Protein AF-0000000070930434 (afdb_homodimer)

Solvent-accessible surface area (backbone atoms only — not comparable to full-atom values): 19568 Å² total; per-residue (Å²): 137,80,69,70,62,2,34,47,63,74,75,74,80,74,77,82,82,83,89,77,67,87,62,74,58,85,56,74,55,34,37,34,31,32,33,37,57,58,80,47,42,48,56,70,61,46,45,52,52,37,28,73,53,48,67,38,43,77,43,47,48,63,55,54,48,54,51,41,39,67,37,84,87,45,94,53,12,69,61,41,47,52,22,59,76,68,47,46,80,64,63,42,70,57,56,51,49,53,50,51,51,54,52,68,72,42,90,66,54,38,34,36,31,29,70,44,67,82,49,68,66,33,45,53,43,41,54,74,72,37,51,90,58,39,38,67,50,37,35,40,34,39,55,62,59,65,70,56,12,53,52,46,30,43,50,43,33,73,70,64,72,80,50,87,57,34,39,69,74,40,55,73,61,100,135,81,69,72,62,5,34,42,65,76,77,75,81,77,75,84,91,83,87,77,66,88,62,72,57,87,55,76,54,34,36,34,31,33,33,39,59,58,80,47,40,46,57,70,63,44,44,52,54,37,28,75,57,46,68,37,42,77,44,47,47,61,56,53,48,53,51,41,38,67,37,84,86,45,93,52,12,66,62,42,48,54,22,59,74,69,48,45,79,63,60,41,69,58,54,51,48,53,52,52,51,54,51,68,73,41,89,66,53,37,35,34,30,30,72,44,66,83,48,68,66,35,45,54,45,41,53,74,72,37,50,91,58,38,37,68,51,37,35,39,34,40,56,60,59,64,69,58,13,52,51,45,30,41,52,45,32,73,70,64,69,81,51,87,58,34,39,70,74,41,56,74,61,100

Nearest PDB structures (foldseek):
  1uke-assembly1_A  TM=9.491E-01  e=1.530E-16  Dictyostelium discoideum
  1ukz-assembly1_A  TM=9.303E-01  e=2.146E-15  Saccharomyces cerevisiae
  7e9v-assembly1_A  TM=7.767E-01  e=1.197E-16  Homo sapiens
  3l0p-assembly1_A  TM=7.143E-01  e=4.105E-08  Megalodesulfovibrio gigas
  2xb4-assembly1_A  TM=7.136E-01  e=4.642E-08  Megalodesulfovibrio gigas

Radius of gyration: 22.55 Å; Cα contacts (8 Å, |Δi|>4): 530; chains: 2; bounding box: 52×67×59 Å

Sequence (348 aa):
ASIILQMLSVSSRCLSRRAFGLLTMSGSKPNVVFVLGPPGSGKGTQCQKIVEKFGYKHLSAGELLREEQRTPGSAYGEEIATHIKNGTIVPVAITCSLLDRAMKKDGTNKFLIDGFPRNKDNLDGWNGEMSDKVHLQFVLFLECPEQTCVERCLKRGQQGSGRTDDNMESLRKRASIILQMLSVSSRCLSRRAFGLLTMSGSKPNVVFVLGPPGSGKGTQCQKIVEKFGYKHLSAGELLREEQRTPGSAYGEEIATHIKNGTIVPVAITCSLLDRAMKKDGTNKFLIDGFPRNKDNLDGWNGEMSDKVHLQFVLFLECPEQTCVERCLKRGQQGSGRTDDNMESLRKR

Secondary structure (DSSP, 8-state):
--------------------S---------EEEEEE--TTSSHHHHHHHHHHHH-PEEEEHHHHHHHHHHSTT-SSHHHHHHHHHHTPPPPHHHHHHHHHHHHHHSS-SEEEEES---SHHHHHHHHHHHTTT-EEEEEEEE---HHHHHHHHHHHHHTT-S-TT-SHHHHHH-/--------------------S---------EEEEEE--TTSSHHHHHHHHHHHH-PEEEEHHHHHHHHHHSTT-SSHHHHHHHHHHTPPPPHHHHHHHHHHHHHHSS-SEEEEES---SHHHHHHHHHHHTTT-EEEEEEEE---HHHHHHHHHHHHHTT-S-TT-SHHHHHH-

Foldseek 3Di:
DQPQPQAPAPPPPPPDDDDPPPCPVCPDQFEEEEEEEAAQLCSVVNVVSCCVRHVAAEDELVVLLVVLLPDPPRPCNVVSVVCLVVLHDRQLVVSLVSVVVVCVPDPHRHYYYYPPDDDPRNVVSCCVPPVVRHHYDYYHYGDDDPVSNLVSLCVCVVVPVVRPCSDDVSSVSD/DQPQPQAPAPPPPPPDDDDPPVCPVCPDQFEEEEEEEAAQLCSVVNVVNCCVRHVAAEDELVVLLVVLLPDPPRPCNVVSVVCLVVLHDRQLVVSLVSVVVVCVVDPHRHYYYYPPDDDPRNVVSCCVPPVVRHHYDYYHYGDDDPVSNLVSLCVCVVVPVVRPLSDDVSSVSD

Organism: Ixodes scapularis (NCBI:txid6945)

InterPro domains:
  IPR000850 Adenylate kinase/UMP-CMP kinase [MF_00235] (31-174)
  IPR000850 Adenylate kinase/UMP-CMP kinase [PR00094] (34-47)
  IPR000850 Adenylate kinase/UMP-CMP kinase [PR00094] (62-76)
  IPR000850 Adenylate kinase/UMP-CMP kinase [PR00094] (111-127)
  IPR000850 Adenylate kinase/UMP-CMP kinase [PR00094] (163-174)
  IPR000850 Adenylate kinase/UMP-CMP kinase [PTHR23359] (27-174)
  IPR000850 Adenylate kinase/UMP-CMP kinase [cd01428] (32-174)
  IPR006266 UMP-CMP kinase [TIGR01359] (32-174)
  IPR027417 P-loop containing nucleoside triphosphate hydrolase [G3DSA:3.40.50.300] (26-174)
  IPR027417 P-loop containing nucleoside triphosphate hydrolase [SSF52540] (25-174)
  IPR033690 Adenylate kinase, conserved site [PS00113] (111-122)

Structure (mmCIF, N/CA/C/O backbone):
data_AF-0000000070930434-model_v1
#
loop_
_entity.id
_entity.type
_entity.pdbx_description
1 polymer 'Cytidylate kinase, putative'
#
loop_
_atom_site.group_PDB
_atom_site.id
_atom_site.type_symbol
_atom_site.label_atom_id
_atom_site.label_alt_id
_atom_site.label_comp_id
_atom_site.label_asym_id
_atom_site.label_entity_id
_atom_site.label_seq_id
_atom_site.pdbx_PDB_ins_code
_atom_site.Cartn_x
_atom_site.Cartn_y
_atom_site.Cartn_z
_atom_site.occupancy
_atom_site.B_iso_or_equiv
_atom_site.auth_seq_id
_atom_site.auth_comp_id
_atom_site.auth_asym_id
_atom_site.auth_atom_id
_atom_site.pdbx_PDB_model_num
ATOM 1 N N . ALA A 1 1 ? 12.406 -6.105 10.555 1 25.2 1 ALA A N 1
ATOM 2 C CA . ALA A 1 1 ? 11.453 -5.129 10.031 1 25.2 1 ALA A CA 1
ATOM 3 C C . ALA A 1 1 ? 10.023 -5.66 10.102 1 25.2 1 ALA A C 1
ATOM 5 O O . ALA A 1 1 ? 9.562 -6.34 9.18 1 25.2 1 ALA A O 1
ATOM 6 N N . SER A 1 2 ? 9.609 -5.984 11.383 1 25.08 2 SER A N 1
ATOM 7 C CA . SER A 1 2 ? 8.461 -6.816 11.75 1 25.08 2 SER A CA 1
ATOM 8 C C . SER A 1 2 ? 7.148 -6.074 11.516 1 25.08 2 SER A C 1
ATOM 10 O O . SER A 1 2 ? 6.926 -5.004 12.086 1 25.08 2 SER A O 1
ATOM 12 N N . ILE A 1 3 ? 6.719 -6.102 10.367 1 30.27 3 ILE A N 1
ATOM 13 C CA . ILE A 1 3 ? 5.422 -5.551 9.992 1 30.27 3 ILE A CA 1
ATOM 14 C C . ILE A 1 3 ? 4.312 -6.238 10.789 1 30.27 3 ILE A C 1
ATOM 16 O O . ILE A 1 3 ? 3.975 -7.391 10.516 1 30.27 3 ILE A O 1
ATOM 20 N N . ILE A 1 4 ? 4.363 -6.082 12.172 1 25.59 4 ILE A N 1
ATOM 21 C CA . ILE A 1 4 ? 3.404 -6.758 13.039 1 25.59 4 ILE A CA 1
ATOM 22 C C . ILE A 1 4 ? 1.995 -6.246 12.75 1 25.59 4 ILE A C 1
ATOM 24 O O . ILE A 1 4 ? 1.696 -5.07 12.977 1 25.59 4 ILE A O 1
ATOM 28 N N . LEU A 1 5 ? 1.521 -6.602 11.656 1 28.45 5 LEU A N 1
ATOM 29 C CA . LEU A 1 5 ? 0.143 -6.309 11.273 1 28.45 5 LEU A CA 1
ATOM 30 C C . LEU A 1 5 ? -0.839 -6.992 12.219 1 28.45 5 LEU A C 1
ATOM 32 O O . LEU A 1 5 ? -0.888 -8.219 12.289 1 28.45 5 LEU A O 1
ATOM 36 N N . GLN A 1 6 ? -1.051 -6.555 13.414 1 23.91 6 GLN A N 1
ATOM 37 C CA . GLN A 1 6 ? -2.057 -7.137 14.297 1 23.91 6 GLN A CA 1
ATOM 38 C C . GLN A 1 6 ? -3.453 -7.016 13.695 1 23.91 6 GLN A C 1
ATOM 40 O O . GLN A 1 6 ? -3.955 -5.91 13.492 1 23.91 6 GLN A O 1
ATOM 45 N N . MET A 1 7 ? -3.779 -7.863 12.805 1 26.19 7 MET A N 1
ATOM 46 C CA . MET A 1 7 ? -5.094 -7.98 12.18 1 26.19 7 MET A CA 1
ATOM 47 C C . MET A 1 7 ? -6.168 -8.258 13.227 1 26.19 7 MET A C 1
ATOM 49 O O . MET A 1 7 ? -6.039 -9.195 14.023 1 26.19 7 MET A O 1
ATOM 53 N N . LEU A 1 8 ? -6.832 -7.312 13.781 1 26.81 8 LEU A N 1
ATOM 54 C CA . LEU A 1 8 ? -7.977 -7.457 14.68 1 26.81 8 LEU A CA 1
ATOM 55 C C . LEU A 1 8 ? -9.039 -8.359 14.062 1 26.81 8 LEU A C 1
ATOM 57 O O . LEU A 1 8 ? -9.375 -8.219 12.883 1 26.81 8 LEU A O 1
ATOM 61 N N . SER A 1 9 ? -9.141 -9.633 14.445 1 24.17 9 SER A N 1
ATOM 62 C CA . SER A 1 9 ? -10.188 -10.625 14.219 1 24.17 9 SER A CA 1
ATOM 63 C C . SER A 1 9 ? -11.57 -10.055 14.555 1 24.17 9 SER A C 1
ATOM 65 O O . SER A 1 9 ? -11.82 -9.648 15.688 1 24.17 9 SER A O 1
ATOM 67 N N . VAL A 1 10 ? -12.148 -9.188 13.695 1 25.59 10 VAL A N 1
ATOM 68 C CA . VAL A 1 10 ? -13.578 -9.055 13.914 1 25.59 10 VAL A CA 1
ATOM 69 C C . VAL A 1 10 ? -14.242 -10.43 13.859 1 25.59 10 VAL A C 1
ATOM 71 O O . VAL A 1 10 ? -14.078 -11.164 12.883 1 25.59 10 VAL A O 1
ATOM 74 N N . SER A 1 11 ? -14.344 -11.086 14.945 1 25.14 11 SER A N 1
ATOM 75 C CA . SER A 1 11 ? -15.156 -12.281 15.117 1 25.14 11 SER A CA 1
ATOM 76 C C . SER A 1 11 ? -16.562 -12.078 14.539 1 25.14 11 SER A C 1
ATOM 78 O O . SER A 1 11 ? -17.281 -11.188 14.977 1 25.14 11 SER A O 1
ATOM 80 N N . SER A 1 12 ? -16.719 -12.102 13.141 1 22.64 12 SER A N 1
ATOM 81 C CA . SER A 1 12 ? -18.078 -12.43 12.688 1 22.64 12 SER A CA 1
ATOM 82 C C . SER A 1 12 ? -18.578 -13.727 13.328 1 22.64 12 SER A C 1
ATOM 84 O O . SER A 1 12 ? -18 -14.789 13.117 1 22.64 12 SER A O 1
ATOM 86 N N . ARG A 1 13 ? -19.094 -13.648 14.516 1 26.44 13 ARG A N 1
ATOM 87 C CA . ARG A 1 13 ? -19.938 -14.727 15 1 26.44 13 ARG A CA 1
ATOM 88 C C . ARG A 1 13 ? -21.031 -15.062 13.984 1 26.44 13 ARG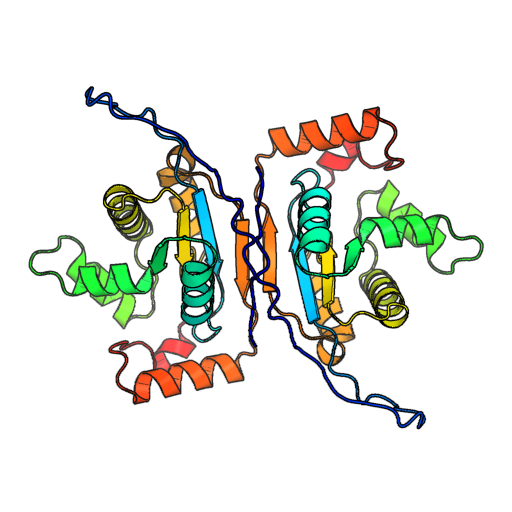 A C 1
ATOM 90 O O . ARG A 1 13 ? -22 -14.32 13.836 1 26.44 13 ARG A O 1
ATOM 97 N N . CYS A 1 14 ? -20.688 -15.586 12.672 1 22.83 14 CYS A N 1
ATOM 98 C CA . CYS A 1 14 ? -21.703 -16.188 11.805 1 22.83 14 CYS A CA 1
ATOM 99 C C . CYS A 1 14 ? -22.375 -17.359 12.492 1 22.83 14 CYS A C 1
ATOM 101 O O . CYS A 1 14 ? -21.734 -18.359 12.797 1 22.83 14 CYS A O 1
ATOM 103 N N . LEU A 1 15 ? -23.453 -17.234 13.086 1 22.88 15 LEU A N 1
ATOM 104 C CA . LEU A 1 15 ? -24.438 -18.219 13.492 1 22.88 15 LEU A CA 1
ATOM 105 C C . LEU A 1 15 ? -24.984 -18.969 12.289 1 22.88 15 LEU A C 1
ATOM 107 O O . LEU A 1 15 ? -26 -19.672 12.398 1 22.88 15 LEU A O 1
ATOM 111 N N . SER A 1 16 ? -24.438 -19.203 11.055 1 22.06 16 SER A N 1
ATOM 112 C CA . SER A 1 16 ? -25.266 -19.875 10.055 1 22.06 16 SER A CA 1
ATOM 113 C C . SER A 1 16 ? -25.422 -21.344 10.375 1 22.06 16 SER A C 1
ATOM 115 O O . SER A 1 16 ? -24.438 -22.047 10.633 1 22.06 16 SER A O 1
ATOM 117 N N . ARG A 1 17 ? -26.672 -21.922 10.797 1 21.75 17 ARG A N 1
ATOM 118 C CA . ARG A 1 17 ? -27.234 -23.25 10.68 1 21.75 17 ARG A CA 1
ATOM 119 C C . ARG A 1 17 ? -27.109 -23.781 9.258 1 21.75 17 ARG A C 1
ATOM 121 O O . ARG A 1 17 ? -26.844 -23.016 8.328 1 21.75 17 ARG A O 1
ATOM 128 N N . ARG A 1 18 ? -27.906 -25.203 8.812 1 26.38 18 ARG A N 1
ATOM 129 C CA . ARG A 1 18 ? -27.766 -26.469 8.109 1 26.38 18 ARG A CA 1
ATOM 130 C C . ARG A 1 18 ? -28.172 -26.328 6.645 1 26.38 18 ARG A C 1
ATOM 132 O O . ARG A 1 18 ? -28.156 -27.297 5.891 1 26.38 18 ARG A O 1
ATOM 139 N N . ALA A 1 19 ? -29.297 -25.578 6.109 1 28.31 19 ALA A N 1
ATOM 140 C CA . ALA A 1 19 ? -30.062 -26.125 4.984 1 28.31 19 ALA A CA 1
ATOM 141 C C . ALA A 1 19 ? -29.188 -26.219 3.734 1 28.31 19 ALA A C 1
ATOM 143 O O . ALA A 1 19 ? -28.406 -25.312 3.439 1 28.31 19 ALA A O 1
ATOM 144 N N . PHE A 1 20 ? -28.938 -27.453 2.887 1 28.12 20 PHE A N 1
ATOM 145 C CA . PHE A 1 20 ? -28.109 -28.031 1.836 1 28.12 20 PHE A CA 1
ATOM 146 C C . PHE A 1 20 ? -28.297 -27.281 0.522 1 28.12 20 PHE A C 1
ATOM 148 O O . PHE A 1 20 ? -27.719 -27.672 -0.502 1 28.12 20 PHE A O 1
ATOM 155 N N . GLY A 1 21 ? -29.531 -26.609 0.257 1 30.45 21 GLY A N 1
ATOM 156 C CA . GLY A 1 21 ? -29.828 -26.391 -1.148 1 30.45 21 GLY A CA 1
ATOM 157 C C . GLY A 1 21 ? -28.641 -25.875 -1.935 1 30.45 21 GLY A C 1
ATOM 158 O O . GLY A 1 21 ? -27.672 -25.359 -1.354 1 30.45 21 GLY A O 1
ATOM 159 N N . LEU A 1 22 ? -28.578 -26.188 -3.389 1 31.55 22 LEU A N 1
ATOM 160 C CA . LEU A 1 22 ? -27.578 -25.797 -4.371 1 31.55 22 LEU A CA 1
ATOM 161 C C . LEU A 1 22 ? -27.203 -24.328 -4.195 1 31.55 22 LEU A C 1
ATOM 163 O O . LEU A 1 22 ? -27.984 -23.438 -4.508 1 31.55 22 LEU A O 1
ATOM 167 N N . LEU A 1 23 ? -27.047 -23.828 -3.111 1 31.97 23 LEU A N 1
ATOM 168 C CA . LEU A 1 23 ? -26.75 -22.469 -2.68 1 31.97 23 LEU A CA 1
ATOM 169 C C . LEU A 1 23 ? -25.75 -21.812 -3.621 1 31.97 23 LEU A C 1
ATOM 171 O O . LEU A 1 23 ? -24.562 -22.172 -3.633 1 31.97 23 LEU A O 1
ATOM 175 N N . THR A 1 24 ? -26.078 -21.938 -5.023 1 34.38 24 THR A N 1
ATOM 176 C CA . THR A 1 24 ? -25.328 -20.922 -5.762 1 34.38 24 THR A CA 1
ATOM 177 C C . THR A 1 24 ? -25.031 -19.719 -4.871 1 34.38 24 THR A C 1
ATOM 179 O O . THR A 1 24 ? -25.938 -19 -4.469 1 34.38 24 THR A O 1
ATOM 182 N N . MET A 1 25 ? -24.625 -19.891 -3.789 1 35.69 25 MET A N 1
ATOM 183 C CA . MET A 1 25 ? -24.297 -18.828 -2.85 1 35.69 25 MET A CA 1
ATOM 184 C C . MET A 1 25 ? -23.922 -17.547 -3.592 1 35.69 25 MET A C 1
ATOM 186 O O . MET A 1 25 ? -23 -17.547 -4.418 1 35.69 25 MET A O 1
ATOM 190 N N . SER A 1 26 ? -24.781 -16.953 -4.348 1 43.34 26 SER A N 1
ATOM 191 C CA . SER A 1 26 ? -24.609 -15.578 -4.773 1 43.34 26 SER A CA 1
ATOM 192 C C . SER A 1 26 ? -23.438 -14.914 -4.055 1 43.34 26 SER A C 1
ATOM 194 O O . SER A 1 26 ? -23.625 -14.312 -2.992 1 43.34 26 SER A O 1
ATOM 196 N N . GLY A 1 27 ? -22.5 -15.695 -3.568 1 53.88 27 GLY A N 1
ATOM 197 C CA . GLY A 1 27 ? -21.469 -15.562 -2.559 1 53.88 27 GLY A CA 1
ATOM 198 C C . GLY A 1 27 ? -20.656 -14.297 -2.711 1 53.88 27 GLY A C 1
ATOM 199 O O . GLY A 1 27 ? -20.531 -13.75 -3.811 1 53.88 27 GLY A O 1
ATOM 200 N N . SER A 1 28 ? -20.719 -13.539 -1.679 1 78.94 28 SER A N 1
ATOM 201 C CA . SER A 1 28 ? -19.984 -12.281 -1.563 1 78.94 28 SER A CA 1
ATOM 202 C C . SER A 1 28 ? -18.594 -12.391 -2.168 1 78.94 28 SER A C 1
ATOM 204 O O . SER A 1 28 ? -18 -13.477 -2.18 1 78.94 28 SER A O 1
ATOM 206 N N . LYS A 1 29 ? -18.375 -11.609 -3.205 1 91.94 29 LYS A N 1
ATOM 207 C CA . LYS A 1 29 ? -17.031 -11.516 -3.773 1 91.94 29 LYS A CA 1
ATOM 208 C C . LYS A 1 29 ? -15.969 -11.656 -2.691 1 91.94 29 LYS A C 1
ATOM 210 O O . LYS A 1 29 ? -16.094 -11.078 -1.607 1 91.94 29 LYS A O 1
ATOM 215 N N . PRO A 1 30 ? -15.047 -12.633 -2.957 1 95.75 30 PRO A N 1
ATOM 216 C CA . PRO A 1 30 ? -13.969 -12.719 -1.972 1 95.75 30 PRO A CA 1
ATOM 217 C C . PRO A 1 30 ? -13.219 -11.398 -1.796 1 95.75 30 PRO A C 1
ATOM 219 O O . PRO A 1 30 ? -13.102 -10.625 -2.746 1 95.75 30 PRO A O 1
ATOM 222 N N . ASN A 1 31 ? -12.75 -11.203 -0.547 1 93.06 31 ASN A N 1
ATOM 223 C CA . ASN A 1 31 ? -11.906 -10.055 -0.228 1 93.06 31 ASN A CA 1
ATOM 224 C C . ASN A 1 31 ? -10.438 -10.344 -0.515 1 93.06 31 ASN A C 1
ATOM 226 O O . ASN A 1 31 ? -9.914 -11.391 -0.134 1 93.06 31 ASN A O 1
ATOM 230 N N . VAL A 1 32 ? -9.836 -9.367 -1.185 1 95.69 32 VAL A N 1
ATOM 231 C CA . VAL A 1 32 ? -8.445 -9.57 -1.577 1 95.69 32 VAL A CA 1
ATOM 232 C C . VAL A 1 32 ? -7.59 -8.406 -1.073 1 95.69 32 VAL A C 1
ATOM 234 O O . VAL A 1 32 ? -8.008 -7.246 -1.146 1 95.69 32 VAL A O 1
ATOM 237 N N . VAL A 1 33 ? -6.441 -8.789 -0.566 1 94.81 33 VAL A N 1
ATOM 238 C CA . VAL A 1 33 ? -5.395 -7.824 -0.232 1 94.81 33 VAL A CA 1
ATOM 239 C C . VAL A 1 33 ? -4.133 -8.141 -1.03 1 94.81 33 VAL A C 1
ATOM 241 O O . VAL A 1 33 ? -3.646 -9.273 -1.015 1 94.81 33 VAL A O 1
ATOM 244 N N . PHE A 1 34 ? -3.666 -7.074 -1.693 1 96.19 34 PHE A N 1
ATOM 245 C CA . PHE A 1 34 ? -2.365 -7.23 -2.334 1 96.19 34 PHE A CA 1
ATOM 246 C C . PHE A 1 34 ? -1.239 -6.902 -1.362 1 96.19 34 PHE A C 1
ATOM 248 O O . PHE A 1 34 ? -1.321 -5.922 -0.619 1 96.19 34 PHE A O 1
ATOM 255 N N . VAL A 1 35 ? -0.29 -7.75 -1.349 1 96.38 35 VAL A N 1
ATOM 256 C CA . VAL A 1 35 ? 0.946 -7.484 -0.62 1 96.38 35 VAL A CA 1
ATOM 257 C C . VAL A 1 35 ? 2.1 -7.309 -1.605 1 96.38 35 VAL A C 1
ATOM 259 O O . VAL A 1 35 ? 2.564 -8.281 -2.205 1 96.38 35 VAL A O 1
ATOM 262 N N . LEU A 1 36 ? 2.518 -6.102 -1.725 1 94.88 36 LEU A N 1
ATOM 263 C CA . LEU A 1 36 ? 3.496 -5.754 -2.748 1 94.88 36 LEU A CA 1
ATOM 264 C C . LEU A 1 36 ? 4.805 -5.289 -2.117 1 94.88 36 LEU A C 1
ATOM 266 O O . LEU A 1 36 ? 4.832 -4.91 -0.944 1 94.88 36 LEU A O 1
ATOM 270 N N . GLY A 1 37 ? 5.859 -5.332 -2.938 1 92.12 37 GLY A N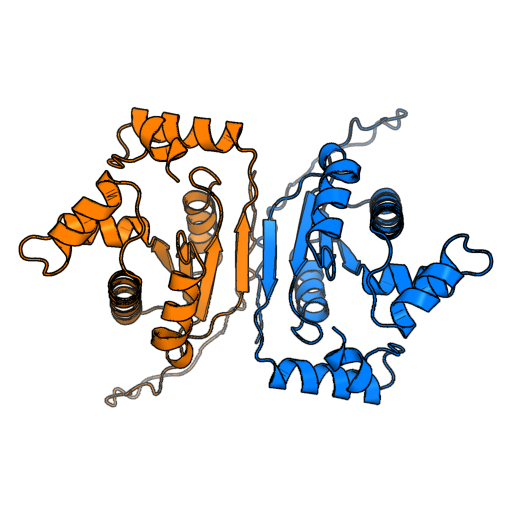 1
ATOM 271 C CA . GLY A 1 37 ? 7.215 -4.992 -2.541 1 92.12 37 GLY A CA 1
ATOM 272 C C . GLY A 1 37 ? 8.273 -5.695 -3.371 1 92.12 37 GLY A C 1
ATOM 273 O O . GLY A 1 37 ? 7.973 -6.648 -4.09 1 92.12 37 GLY A O 1
ATOM 274 N N . PRO A 1 38 ? 9.477 -5.23 -3.256 1 90.56 38 PRO A N 1
ATOM 275 C CA . PRO A 1 38 ? 10.531 -5.879 -4.043 1 90.56 38 PRO A CA 1
ATOM 276 C C . PRO A 1 38 ? 10.867 -7.277 -3.531 1 90.56 38 PRO A C 1
ATOM 278 O O . PRO A 1 38 ? 10.469 -7.648 -2.424 1 90.56 38 PRO A O 1
ATOM 281 N N . PRO A 1 39 ? 11.445 -8.086 -4.484 1 90.75 39 PRO A N 1
ATOM 282 C CA . PRO A 1 39 ? 11.938 -9.375 -3.98 1 90.75 39 PRO A CA 1
ATOM 283 C C . PRO A 1 39 ? 12.836 -9.219 -2.754 1 90.75 39 PRO A C 1
ATOM 285 O O . PRO A 1 39 ? 13.672 -8.312 -2.703 1 90.75 39 PRO A O 1
ATOM 288 N N . GLY A 1 40 ? 12.625 -9.977 -1.747 1 92.44 40 GLY A N 1
ATOM 289 C CA . GLY A 1 40 ? 13.438 -9.93 -0.54 1 92.44 40 GLY A CA 1
ATOM 290 C C . GLY A 1 40 ? 12.891 -8.977 0.509 1 92.44 40 GLY A C 1
ATOM 291 O O . GLY A 1 40 ? 13.484 -8.828 1.582 1 92.44 40 GLY A O 1
ATOM 292 N N . SER A 1 41 ? 11.75 -8.352 0.216 1 92.81 41 SER A N 1
ATOM 293 C CA . SER A 1 41 ? 11.234 -7.328 1.122 1 92.81 41 SER A CA 1
ATOM 294 C C . SER A 1 41 ? 10.523 -7.953 2.316 1 92.81 41 SER A C 1
ATOM 296 O O . SER A 1 41 ? 10.203 -7.262 3.285 1 92.81 41 SER A O 1
ATOM 298 N N . GLY A 1 42 ? 10.227 -9.25 2.248 1 92.94 42 GLY A N 1
ATOM 299 C CA . GLY A 1 42 ? 9.609 -9.93 3.373 1 92.94 42 GLY A CA 1
ATOM 300 C C . GLY A 1 42 ? 8.117 -10.133 3.197 1 92.94 42 GLY A C 1
ATOM 301 O O . GLY A 1 42 ? 7.391 -10.336 4.176 1 92.94 42 GLY A O 1
ATOM 302 N N . LYS A 1 43 ? 7.664 -10.109 1.963 1 93.75 43 LYS A N 1
ATOM 303 C CA . LYS A 1 43 ? 6.242 -10.266 1.676 1 93.75 43 LYS A CA 1
ATOM 304 C C . LYS A 1 43 ? 5.723 -11.609 2.184 1 93.75 43 LYS A C 1
ATOM 306 O O . LYS A 1 43 ? 4.738 -11.664 2.922 1 93.75 43 LYS A O 1
ATOM 311 N N . GLY A 1 44 ? 6.449 -12.664 1.85 1 93.75 44 GLY A N 1
ATOM 312 C CA . GLY A 1 44 ? 6.027 -13.992 2.264 1 93.75 44 GLY A CA 1
ATOM 313 C C . GLY A 1 44 ? 5.957 -14.156 3.771 1 93.75 44 GLY A C 1
ATOM 314 O O . GLY A 1 44 ? 4.984 -14.695 4.301 1 93.75 44 GLY A O 1
ATOM 315 N N . THR A 1 45 ? 6.938 -13.648 4.434 1 91.62 45 THR A N 1
ATOM 316 C CA . THR A 1 45 ? 6.992 -13.727 5.891 1 91.62 45 THR A CA 1
ATOM 317 C C . THR A 1 45 ? 5.852 -12.938 6.52 1 91.62 45 THR A C 1
ATOM 319 O O . THR A 1 45 ? 5.172 -13.43 7.422 1 91.62 45 THR A O 1
ATOM 322 N N . GLN A 1 46 ? 5.641 -11.766 5.984 1 91.38 46 GLN A N 1
ATOM 323 C CA . GLN A 1 46 ? 4.562 -10.938 6.512 1 91.38 46 GLN A CA 1
ATOM 324 C C . GLN A 1 46 ? 3.201 -11.57 6.238 1 91.38 46 GLN A C 1
ATOM 326 O O . GLN A 1 46 ? 2.307 -11.516 7.086 1 91.38 46 GLN A O 1
ATOM 331 N N . CYS A 1 47 ? 3.01 -12.133 5.07 1 94.12 47 CYS A N 1
ATOM 332 C CA . CYS A 1 47 ? 1.755 -12.805 4.758 1 94.12 47 CYS A CA 1
ATOM 333 C C . CYS A 1 47 ? 1.491 -13.953 5.727 1 94.12 47 CYS A C 1
ATOM 335 O O . CYS A 1 47 ? 0.363 -14.133 6.188 1 94.12 47 CYS A O 1
ATOM 337 N N . GLN A 1 48 ? 2.49 -14.688 6.07 1 94 48 GLN A N 1
ATOM 338 C CA . GLN A 1 48 ? 2.322 -15.805 7.004 1 94 48 GLN A CA 1
ATOM 339 C C . GLN A 1 48 ? 1.874 -15.305 8.375 1 94 48 GLN A C 1
ATOM 341 O O . GLN A 1 48 ? 1.02 -15.922 9.016 1 94 48 GLN A O 1
ATOM 346 N N . LYS A 1 49 ? 2.414 -14.219 8.75 1 88.62 49 LYS A N 1
ATOM 347 C CA . LYS A 1 49 ? 2.01 -13.641 10.031 1 88.62 49 LYS A CA 1
ATOM 348 C C . LYS A 1 49 ? 0.55 -13.203 10 1 88.62 49 LYS A C 1
ATOM 350 O O . LYS A 1 49 ? -0.181 -13.391 10.977 1 88.62 49 LYS A O 1
ATOM 355 N N . ILE A 1 50 ? 0.157 -12.68 8.898 1 88 50 ILE A N 1
ATOM 356 C CA . ILE A 1 50 ? -1.216 -12.211 8.75 1 88 50 ILE A CA 1
ATOM 357 C C . ILE A 1 50 ? -2.168 -13.406 8.719 1 88 50 ILE A C 1
ATOM 359 O O . ILE A 1 50 ? -3.24 -13.367 9.328 1 88 50 ILE A O 1
ATOM 363 N N . VAL A 1 51 ? -1.755 -14.414 8.062 1 90.69 51 VAL A N 1
ATOM 364 C CA . VAL A 1 51 ? -2.559 -15.625 7.988 1 90.69 51 VAL A CA 1
ATOM 365 C C . VAL A 1 51 ? -2.797 -16.172 9.398 1 90.69 51 VAL A C 1
ATOM 367 O O . VAL A 1 51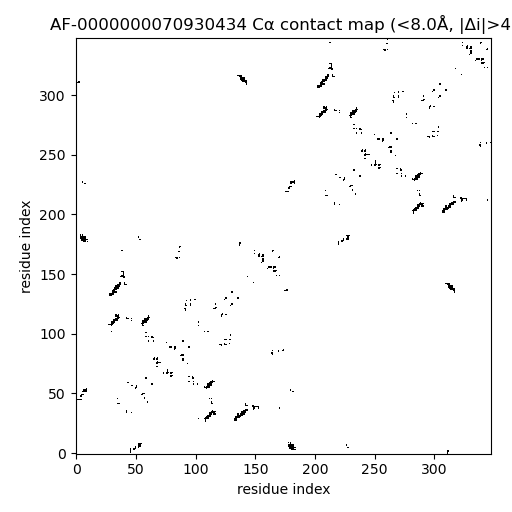 ? -3.922 -16.531 9.742 1 90.69 51 VAL A O 1
ATOM 370 N N . GLU A 1 52 ? -1.829 -16.156 10.148 1 89.31 52 GLU A N 1
ATOM 371 C CA . GLU A 1 52 ? -1.884 -16.719 11.492 1 89.31 52 GLU A CA 1
ATOM 372 C C . GLU A 1 52 ? -2.797 -15.906 12.406 1 89.31 52 GLU A C 1
ATOM 374 O O . GLU A 1 52 ? -3.504 -16.453 13.242 1 89.31 52 GLU A O 1
ATOM 379 N N . LYS A 1 53 ? -2.938 -14.75 12.086 1 82 53 LYS A N 1
ATOM 380 C CA . LYS A 1 53 ? -3.602 -13.875 13.055 1 82 53 LYS A CA 1
ATOM 381 C C . LYS A 1 53 ? -5.004 -13.5 12.578 1 82 53 LYS A C 1
ATOM 383 O O . LYS A 1 53 ? -5.902 -13.297 13.398 1 82 53 LYS A O 1
ATOM 388 N N . PHE A 1 54 ? -5.262 -13.523 11.273 1 83.31 54 PHE A N 1
ATOM 389 C CA . PHE A 1 54 ? -6.48 -12.875 10.805 1 83.31 54 PHE A CA 1
ATOM 390 C C . PHE A 1 54 ? -7.289 -13.812 9.914 1 83.31 54 PHE A C 1
ATOM 392 O O . PHE A 1 54 ? -8.336 -13.43 9.398 1 83.31 54 PHE A O 1
ATOM 399 N N . GLY A 1 55 ? -6.859 -14.945 9.688 1 85.69 55 GLY A N 1
ATOM 400 C CA . GLY A 1 55 ? -7.629 -15.945 8.969 1 85.69 55 GLY A CA 1
ATOM 401 C C . GLY A 1 55 ? -7.625 -15.742 7.469 1 85.69 55 GLY A C 1
ATOM 402 O O . GLY A 1 55 ? -8.602 -16.078 6.789 1 85.69 55 GLY A O 1
ATOM 403 N N . TYR A 1 56 ? -6.797 -15.109 6.914 1 92.81 56 TYR A N 1
ATOM 404 C CA . TYR A 1 56 ? -6.594 -15 5.477 1 92.81 56 TYR A CA 1
ATOM 405 C C . TYR A 1 56 ? -5.938 -16.266 4.926 1 92.81 56 TYR A C 1
ATOM 407 O O . TYR A 1 56 ? -5.32 -17.031 5.672 1 92.81 56 TYR A O 1
ATOM 415 N N . LYS A 1 57 ? -6.23 -16.5 3.678 1 96.5 57 LYS A N 1
ATOM 416 C CA . LYS A 1 57 ? -5.41 -17.453 2.922 1 96.5 57 LYS A CA 1
ATOM 417 C C . LYS A 1 57 ? -4.352 -16.719 2.102 1 96.5 57 LYS A C 1
ATOM 419 O O . LYS A 1 57 ? -4.645 -15.711 1.45 1 96.5 57 LYS A O 1
ATOM 424 N N . HIS A 1 58 ? -3.174 -17.25 2.256 1 97.56 58 HIS A N 1
ATOM 425 C CA . HIS A 1 58 ? -2.066 -16.672 1.501 1 97.56 58 HIS A CA 1
ATOM 426 C C . HIS A 1 58 ? -1.926 -17.328 0.135 1 97.56 58 HIS A C 1
ATOM 428 O O . HIS A 1 58 ? -1.781 -18.562 0.047 1 97.56 58 HIS A O 1
ATOM 434 N N . LEU A 1 59 ? -1.995 -16.484 -0.938 1 98.06 59 LEU A N 1
ATOM 435 C CA . LEU A 1 59 ? -1.709 -16.922 -2.299 1 98.06 59 LEU A CA 1
ATOM 436 C C . LEU A 1 59 ? -0.494 -16.203 -2.861 1 98.06 59 LEU A C 1
ATOM 438 O O . LEU A 1 59 ? -0.569 -15.008 -3.178 1 98.06 59 LEU A O 1
ATOM 442 N N . SER A 1 60 ? 0.583 -16.875 -2.998 1 97.38 60 SER A N 1
ATOM 443 C CA . SER A 1 60 ? 1.769 -16.344 -3.662 1 97.38 60 SER A CA 1
ATOM 444 C C . SER A 1 60 ? 1.701 -16.547 -5.168 1 97.38 60 SER A C 1
ATOM 446 O O . SER A 1 60 ? 1.707 -17.688 -5.641 1 97.38 60 SER A O 1
ATOM 448 N N . ALA A 1 61 ? 1.692 -15.477 -5.914 1 97.44 61 ALA A N 1
ATOM 449 C CA . ALA A 1 61 ? 1.658 -15.617 -7.367 1 97.44 61 ALA A CA 1
ATOM 450 C C . ALA A 1 61 ? 2.881 -16.375 -7.871 1 97.44 61 ALA A C 1
ATOM 452 O O . ALA A 1 61 ? 2.764 -17.25 -8.734 1 97.44 61 ALA A O 1
ATOM 453 N N . GLY A 1 62 ? 4.02 -16.109 -7.277 1 94.94 62 GLY A N 1
ATOM 454 C CA . GLY A 1 62 ? 5.23 -16.812 -7.676 1 94.94 62 GLY A CA 1
ATOM 455 C C . GLY A 1 62 ? 5.16 -18.312 -7.438 1 94.94 62 GLY A C 1
ATOM 456 O O . GLY A 1 62 ? 5.594 -19.094 -8.273 1 94.94 62 GLY A O 1
ATOM 457 N N . GLU A 1 63 ? 4.609 -18.672 -6.324 1 95.31 63 GLU A N 1
ATOM 458 C CA . GLU A 1 63 ? 4.48 -20.094 -6.012 1 95.31 63 GLU A CA 1
ATOM 459 C C . GLU A 1 63 ? 3.49 -20.781 -6.949 1 95.31 63 GLU A C 1
ATOM 461 O O . GLU A 1 63 ? 3.729 -21.906 -7.402 1 95.31 63 GLU A O 1
ATOM 466 N N . LEU A 1 64 ? 2.42 -20.125 -7.219 1 97.44 64 LEU A N 1
ATOM 467 C CA . LEU A 1 64 ? 1.443 -20.672 -8.148 1 97.44 64 LEU A CA 1
ATOM 468 C C . LEU A 1 64 ? 2.062 -20.891 -9.523 1 97.44 64 LEU A C 1
ATOM 470 O O . LEU A 1 64 ? 1.823 -21.906 -10.164 1 97.44 64 LEU A O 1
ATOM 474 N N . LEU A 1 65 ? 2.861 -19.906 -9.914 1 97.25 65 LEU A N 1
ATOM 475 C CA . LEU A 1 65 ? 3.512 -20 -11.219 1 97.25 65 LEU A CA 1
ATOM 476 C C . LEU A 1 65 ? 4.527 -21.141 -11.234 1 97.25 65 LEU A C 1
ATOM 478 O O . LEU A 1 65 ? 4.57 -21.938 -12.172 1 97.25 65 LEU A O 1
ATOM 482 N N . ARG A 1 66 ? 5.297 -21.25 -10.203 1 94.94 66 ARG A N 1
ATOM 483 C CA . ARG A 1 66 ? 6.297 -22.312 -10.141 1 94.94 66 ARG A CA 1
ATOM 484 C C . ARG A 1 66 ? 5.637 -23.688 -10.078 1 94.94 66 ARG A C 1
ATOM 486 O O . ARG A 1 66 ? 6.137 -24.656 -10.656 1 94.94 66 ARG A O 1
ATOM 493 N N . GLU A 1 67 ? 4.57 -23.781 -9.359 1 96.25 67 GLU A N 1
ATOM 494 C CA . GLU A 1 67 ? 3.818 -25.031 -9.297 1 96.25 67 GLU A CA 1
ATOM 495 C C . GLU A 1 67 ? 3.258 -25.406 -10.672 1 96.25 67 GLU A C 1
ATOM 497 O O . GLU A 1 67 ? 3.355 -26.562 -11.094 1 96.25 67 GLU A O 1
ATOM 502 N N . GLU A 1 68 ? 2.723 -24.438 -11.344 1 97.38 68 GLU A N 1
ATOM 503 C CA . GLU A 1 68 ? 2.182 -24.672 -12.68 1 97.38 68 GLU A CA 1
ATOM 504 C C . GLU A 1 68 ? 3.277 -25.094 -13.648 1 97.38 68 GLU A C 1
ATOM 506 O O . GLU A 1 68 ? 3.07 -25.984 -14.484 1 97.38 68 GLU A O 1
ATOM 511 N N . GLN A 1 69 ? 4.379 -24.453 -13.508 1 95.75 69 GLN A N 1
ATOM 512 C CA . GLN A 1 69 ? 5.551 -24.781 -14.32 1 95.75 69 GLN A CA 1
ATOM 513 C C . GLN A 1 69 ? 5.938 -26.25 -14.172 1 95.75 69 GLN A C 1
ATOM 515 O O . GLN A 1 69 ? 6.348 -26.891 -15.141 1 95.75 69 GLN A O 1
ATOM 520 N N . ARG A 1 70 ? 5.746 -26.781 -13.016 1 94.31 70 ARG A N 1
ATOM 521 C CA . ARG A 1 70 ? 6.168 -28.141 -12.711 1 94.31 70 ARG A CA 1
ATOM 522 C C . ARG A 1 70 ? 5.039 -29.141 -12.961 1 94.31 70 ARG A C 1
ATOM 524 O O . ARG A 1 70 ? 5.246 -30.344 -12.883 1 94.31 70 ARG A O 1
ATOM 531 N N . THR A 1 71 ? 3.926 -28.719 -13.211 1 95.94 71 THR A N 1
ATOM 532 C CA . THR A 1 71 ? 2.771 -29.594 -13.398 1 95.94 71 THR A CA 1
ATOM 533 C C . THR A 1 71 ? 2.834 -30.281 -14.758 1 95.94 71 THR A C 1
ATOM 535 O O . THR A 1 71 ? 2.799 -29.625 -15.797 1 95.94 71 THR A O 1
ATOM 538 N N . PRO A 1 72 ? 2.865 -31.594 -14.75 1 95.62 72 PRO A N 1
ATOM 539 C CA . PRO A 1 72 ? 2.906 -32.312 -16.031 1 95.62 72 PRO A CA 1
ATOM 540 C C . PRO A 1 72 ? 1.681 -32.031 -16.891 1 95.62 72 PRO A C 1
ATOM 542 O O . PRO A 1 72 ? 0.552 -32.031 -16.391 1 95.62 72 PRO A O 1
ATOM 545 N N . GLY A 1 73 ? 1.914 -31.781 -18.141 1 95.19 73 GLY A N 1
ATOM 546 C CA . GLY A 1 73 ? 0.823 -31.594 -19.078 1 95.19 73 GLY A CA 1
ATOM 547 C C . GLY A 1 73 ? 0.221 -30.203 -19.031 1 95.19 73 GLY A C 1
ATOM 548 O O . GLY A 1 73 ? -0.75 -29.922 -19.734 1 95.19 73 GLY A O 1
ATOM 549 N N . SER A 1 74 ? 0.711 -29.328 -18.234 1 96.12 74 SER A N 1
ATOM 550 C CA . SER A 1 74 ? 0.194 -27.953 -18.141 1 96.12 74 SER A CA 1
ATOM 551 C C . SER A 1 74 ? 0.269 -27.25 -19.484 1 96.12 74 SER A C 1
ATOM 553 O O . SER A 1 74 ? 1.289 -27.312 -20.172 1 96.12 74 SER A O 1
ATOM 555 N N . ALA A 1 75 ? -0.8 -26.547 -19.797 1 95.5 75 ALA A N 1
ATOM 556 C CA . ALA A 1 75 ? -0.848 -25.766 -21.031 1 95.5 75 ALA A CA 1
ATOM 557 C C . ALA A 1 75 ? 0.07 -24.547 -20.953 1 95.5 75 ALA A C 1
ATOM 559 O O . ALA A 1 75 ? 0.474 -24 -21.984 1 95.5 75 ALA A O 1
ATOM 560 N N . TYR A 1 76 ? 0.42 -24.109 -19.734 1 97.31 76 TYR A N 1
ATOM 561 C CA . TYR A 1 76 ? 1.154 -22.859 -19.547 1 97.31 76 TYR A CA 1
ATOM 562 C C . TYR A 1 76 ? 2.576 -23.141 -19.078 1 97.31 76 TYR A C 1
ATOM 564 O O . TYR A 1 76 ? 3.404 -22.219 -19.031 1 97.31 76 TYR A O 1
ATOM 572 N N . GLY A 1 77 ? 2.887 -24.297 -18.688 1 97.38 77 GLY A N 1
ATOM 573 C CA . GLY A 1 77 ? 4.113 -24.641 -18 1 97.38 77 GLY A CA 1
ATOM 574 C C . GLY A 1 77 ? 5.363 -24.156 -18.703 1 97.38 77 GLY A C 1
ATOM 575 O O . GLY A 1 77 ? 6.207 -23.5 -18.094 1 97.38 77 GLY A O 1
ATOM 576 N N . GLU A 1 78 ? 5.441 -24.5 -19.953 1 96.38 78 GLU A N 1
ATOM 577 C CA . GLU A 1 78 ? 6.629 -24.125 -20.719 1 96.38 78 GLU A CA 1
ATOM 578 C C . GLU A 1 78 ? 6.754 -22.609 -20.844 1 96.38 78 GLU A C 1
ATOM 580 O O . GLU A 1 78 ? 7.848 -22.062 -20.703 1 96.38 78 GLU A O 1
ATOM 585 N N . GLU A 1 79 ? 5.664 -21.984 -21.109 1 97.31 79 GLU A N 1
ATOM 586 C CA . GLU A 1 79 ? 5.668 -20.531 -21.219 1 97.31 79 GLU A CA 1
ATOM 587 C C . GLU A 1 79 ? 6.113 -19.891 -19.906 1 97.31 79 GLU A C 1
ATOM 589 O O . GLU A 1 79 ? 6.93 -18.969 -19.906 1 97.31 79 GLU A O 1
ATOM 594 N N . I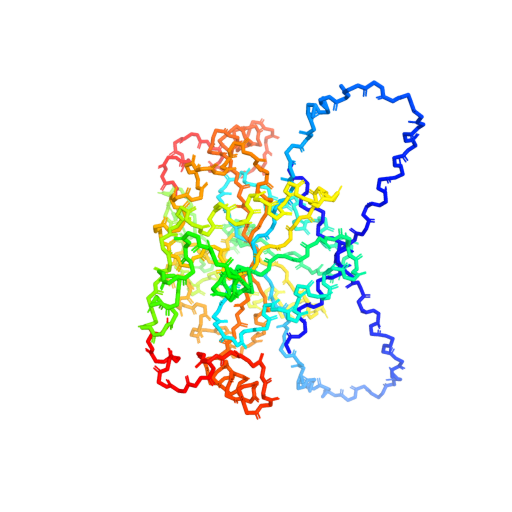LE A 1 80 ? 5.637 -20.344 -18.812 1 97.12 80 ILE A N 1
ATOM 595 C CA . ILE A 1 80 ? 5.992 -19.828 -17.5 1 97.12 80 ILE A CA 1
ATOM 596 C C . ILE A 1 80 ? 7.488 -20.016 -17.25 1 97.12 80 ILE A C 1
ATOM 598 O O . ILE A 1 80 ? 8.172 -19.094 -16.828 1 97.12 80 ILE A O 1
ATOM 602 N N . ALA A 1 81 ? 7.977 -21.172 -17.594 1 94.19 81 ALA A N 1
ATOM 603 C CA . ALA A 1 81 ? 9.391 -21.469 -17.391 1 94.19 81 ALA A CA 1
ATOM 604 C C . ALA A 1 81 ? 10.273 -20.484 -18.156 1 94.19 81 ALA A C 1
ATOM 606 O O . ALA A 1 81 ? 11.289 -20.016 -17.641 1 94.19 81 ALA A O 1
ATOM 607 N N . THR A 1 82 ? 9.891 -20.234 -19.359 1 94.56 82 THR A N 1
ATOM 608 C CA . THR A 1 82 ? 10.648 -19.328 -20.203 1 94.56 82 THR A CA 1
ATOM 609 C C . THR A 1 82 ? 10.711 -17.938 -19.578 1 94.56 82 THR A C 1
ATOM 611 O O . THR A 1 82 ? 11.781 -17.328 -19.516 1 94.56 82 THR A O 1
ATOM 614 N N . HIS A 1 83 ? 9.562 -17.422 -19.094 1 94 83 HIS A N 1
ATOM 615 C CA . HIS A 1 83 ? 9.516 -16.094 -18.5 1 94 83 HIS A CA 1
ATOM 616 C C . HIS A 1 83 ? 10.312 -16.047 -17.188 1 94 83 HIS A C 1
ATOM 618 O O . HIS A 1 83 ? 11.016 -15.062 -16.922 1 94 83 HIS A O 1
ATOM 624 N N . ILE A 1 84 ? 10.266 -17.047 -16.359 1 89.56 84 ILE A N 1
ATOM 625 C CA . ILE A 1 84 ? 11 -17.094 -15.109 1 89.56 84 ILE A CA 1
ATOM 626 C C . ILE A 1 84 ? 12.5 -17.109 -15.383 1 89.56 84 ILE A C 1
ATOM 628 O O . ILE A 1 84 ? 13.258 -16.344 -14.789 1 89.56 84 ILE A O 1
ATOM 632 N N . LYS A 1 85 ? 12.883 -17.859 -16.281 1 86.12 85 LYS A N 1
ATOM 633 C CA . LYS A 1 85 ? 14.297 -17.984 -16.641 1 86.12 85 LYS A CA 1
ATOM 634 C C . LYS A 1 85 ? 14.852 -16.672 -17.172 1 86.12 85 LYS A C 1
ATOM 636 O O . LYS A 1 85 ? 15.992 -16.312 -16.875 1 86.12 85 LYS A O 1
ATOM 641 N N . ASN A 1 86 ? 14.055 -15.938 -17.875 1 88.62 86 ASN A N 1
ATOM 642 C CA . ASN A 1 86 ? 14.508 -14.727 -18.547 1 88.62 86 ASN A CA 1
ATOM 643 C C . ASN A 1 86 ? 14.273 -13.492 -17.672 1 88.62 86 ASN A C 1
ATOM 645 O O . ASN A 1 86 ? 14.625 -12.375 -18.062 1 88.62 86 ASN A O 1
ATOM 649 N N . GLY A 1 87 ? 13.586 -13.641 -16.672 1 85.62 87 GLY A N 1
ATOM 650 C CA . GLY A 1 87 ? 13.312 -12.508 -15.812 1 85.62 87 GLY A CA 1
ATOM 651 C C . GLY A 1 87 ? 12.227 -11.594 -16.344 1 85.62 87 GLY A C 1
ATOM 652 O O . GLY A 1 87 ? 12.242 -10.383 -16.094 1 85.62 87 GLY A O 1
ATOM 653 N N . THR A 1 88 ? 11.422 -12.164 -17.188 1 91.19 88 THR A N 1
ATOM 654 C CA . THR A 1 88 ? 10.32 -11.383 -17.734 1 91.19 88 THR A CA 1
ATOM 655 C C . THR A 1 88 ? 9.008 -11.758 -17.062 1 91.19 88 THR A C 1
ATOM 657 O O . THR A 1 88 ? 8.914 -12.789 -16.391 1 91.19 88 THR A O 1
ATOM 660 N N . ILE A 1 89 ? 8.016 -10.938 -17.219 1 93.56 89 ILE A N 1
ATOM 661 C CA . ILE A 1 89 ? 6.754 -11.117 -16.516 1 93.56 89 ILE A CA 1
ATOM 662 C C . ILE A 1 89 ? 5.867 -12.086 -17.297 1 93.56 89 ILE A C 1
ATOM 664 O O . ILE A 1 89 ? 5.746 -11.984 -18.516 1 93.56 89 ILE A O 1
ATOM 668 N N . VAL A 1 90 ? 5.359 -13 -16.656 1 96.81 90 VAL A N 1
ATOM 669 C CA . VAL A 1 90 ? 4.398 -13.945 -17.219 1 96.81 90 VAL A CA 1
ATOM 670 C C . VAL A 1 90 ? 3.145 -13.188 -17.672 1 96.81 90 VAL A C 1
ATOM 672 O O . VAL A 1 90 ? 2.68 -12.281 -16.984 1 96.81 90 VAL A O 1
ATOM 675 N N . PRO A 1 91 ? 2.598 -13.531 -18.875 1 97.44 91 PRO A N 1
ATOM 676 C CA . PRO A 1 91 ? 1.373 -12.859 -19.328 1 97.44 91 PRO A CA 1
ATOM 677 C C . PRO A 1 91 ? 0.295 -12.82 -18.234 1 97.44 91 PRO A C 1
ATOM 679 O O . PRO A 1 91 ? 0.038 -13.836 -17.594 1 97.44 91 PRO A O 1
ATOM 682 N N . VAL A 1 92 ? -0.335 -11.719 -18.109 1 98.19 92 VAL A N 1
ATOM 683 C CA . VAL A 1 92 ? -1.206 -11.43 -16.984 1 98.19 92 VAL A CA 1
ATOM 684 C C . VAL A 1 92 ? -2.387 -12.398 -16.969 1 98.19 92 VAL A C 1
ATOM 686 O O . VAL A 1 92 ? -2.871 -12.797 -15.914 1 98.19 92 VAL A O 1
ATOM 689 N N . ALA A 1 93 ? -2.846 -12.789 -18.125 1 97.94 93 ALA A N 1
ATOM 690 C CA . ALA A 1 93 ? -3.99 -13.688 -18.219 1 97.94 93 ALA A CA 1
ATOM 691 C C . ALA A 1 93 ? -3.699 -15.016 -17.531 1 97.94 93 ALA A C 1
ATOM 693 O O . ALA A 1 93 ? -4.586 -15.617 -16.922 1 97.94 93 ALA A O 1
ATOM 694 N N . ILE A 1 94 ? -2.516 -15.484 -17.625 1 98.12 94 ILE A N 1
ATOM 695 C CA . ILE A 1 94 ? -2.123 -16.75 -17 1 98.12 94 ILE A CA 1
ATOM 696 C C . ILE A 1 94 ? -2.145 -16.594 -15.477 1 98.12 94 ILE A C 1
ATOM 698 O O . ILE A 1 94 ? -2.746 -17.406 -14.773 1 98.12 94 ILE A O 1
ATOM 702 N N . THR A 1 95 ? -1.5 -15.555 -14.984 1 98.19 95 THR A N 1
ATOM 703 C CA . THR A 1 95 ? -1.436 -15.336 -13.539 1 98.19 95 THR A CA 1
ATOM 704 C C . THR A 1 95 ? -2.832 -15.141 -12.961 1 98.19 95 THR A C 1
ATOM 706 O O . THR A 1 95 ? -3.166 -15.719 -11.93 1 98.19 95 THR A O 1
ATOM 709 N N . CYS A 1 96 ? -3.66 -14.352 -13.672 1 98.31 96 CYS A N 1
ATOM 710 C CA . CYS A 1 96 ? -5.027 -14.148 -13.211 1 98.31 96 CYS A CA 1
ATOM 711 C C . CYS A 1 96 ? -5.801 -15.461 -13.18 1 98.31 96 CYS A C 1
ATOM 713 O O . CYS A 1 96 ? -6.559 -15.719 -12.242 1 98.31 96 CYS A O 1
ATOM 715 N N . SER A 1 97 ? -5.578 -16.234 -14.18 1 97.81 97 SER A N 1
ATOM 716 C CA . SER A 1 97 ? -6.258 -17.516 -14.242 1 97.81 97 SER A CA 1
ATOM 717 C C . SER A 1 97 ? -5.863 -18.406 -13.062 1 97.81 97 SER A C 1
ATOM 719 O O . SER A 1 97 ? -6.719 -19.031 -12.438 1 97.81 97 SER A O 1
ATOM 721 N N . LEU A 1 98 ? -4.641 -18.484 -12.75 1 98.06 98 LEU A N 1
ATOM 722 C CA . LEU A 1 98 ? -4.152 -19.297 -11.648 1 98.06 98 LEU A CA 1
ATOM 723 C C . LEU A 1 98 ? -4.68 -18.797 -10.312 1 98.06 98 LEU A C 1
ATOM 725 O O . LEU A 1 98 ? -5.09 -19.578 -9.453 1 98.06 98 LEU A O 1
ATOM 729 N N . LEU A 1 99 ? -4.699 -17.5 -10.141 1 98.25 99 LEU A N 1
ATOM 730 C CA . LEU A 1 99 ? -5.211 -16.906 -8.914 1 98.25 99 LEU A CA 1
ATOM 731 C C . LEU A 1 99 ? -6.707 -17.156 -8.766 1 98.25 99 LEU A C 1
ATOM 733 O O . LEU A 1 99 ? -7.18 -17.516 -7.688 1 98.25 99 LEU A O 1
ATOM 737 N N . ASP A 1 100 ? -7.418 -16.953 -9.867 1 97.94 100 ASP A N 1
ATOM 738 C CA . ASP A 1 100 ? -8.859 -17.188 -9.867 1 97.94 100 ASP A CA 1
ATOM 739 C C . ASP A 1 100 ? -9.18 -18.625 -9.477 1 97.94 100 ASP A C 1
ATOM 741 O O . ASP A 1 100 ? -10.031 -18.875 -8.617 1 97.94 100 ASP A O 1
ATOM 745 N N . ARG A 1 101 ? -8.469 -19.562 -10.062 1 96.44 101 ARG A N 1
ATOM 746 C CA . ARG A 1 101 ? -8.656 -20.984 -9.766 1 96.44 101 ARG A CA 1
ATOM 747 C C . ARG A 1 101 ? -8.352 -21.281 -8.305 1 96.44 101 ARG A C 1
ATOM 749 O O . ARG A 1 101 ? -9.086 -22.016 -7.645 1 96.44 101 ARG A O 1
ATOM 756 N N . ALA A 1 102 ? -7.258 -20.734 -7.82 1 97.44 102 ALA A N 1
ATOM 757 C CA . ALA A 1 102 ? -6.859 -20.969 -6.434 1 97.44 102 ALA A CA 1
ATOM 758 C C . ALA A 1 102 ? -7.91 -20.438 -5.465 1 97.44 102 ALA A C 1
ATOM 760 O O . ALA A 1 102 ? -8.203 -21.062 -4.449 1 97.44 102 ALA A O 1
ATOM 761 N N . MET A 1 103 ? -8.461 -19.25 -5.746 1 97.25 103 MET A N 1
ATOM 762 C CA . MET A 1 103 ? -9.469 -18.656 -4.871 1 97.25 103 MET A CA 1
ATOM 763 C C . MET A 1 103 ? -10.758 -19.469 -4.902 1 97.25 103 MET A C 1
ATOM 765 O O . MET A 1 103 ? -11.406 -19.656 -3.871 1 97.25 103 MET A O 1
ATOM 769 N N . LYS A 1 104 ? -11.086 -19.969 -6.035 1 95.5 104 LYS A N 1
ATOM 770 C CA . LYS A 1 104 ? -12.32 -20.734 -6.184 1 95.5 104 LYS A CA 1
ATOM 771 C C . LYS A 1 104 ? -12.219 -22.078 -5.469 1 95.5 104 LYS A C 1
ATOM 773 O O . LYS A 1 104 ? -13.227 -22.594 -4.984 1 95.5 104 LYS A O 1
ATOM 778 N N . LYS A 1 105 ? -11.023 -22.547 -5.477 1 94.06 105 LYS A N 1
ATOM 779 C CA . LYS A 1 105 ? -10.812 -23.859 -4.863 1 94.06 105 LYS A CA 1
ATOM 780 C C . LYS A 1 105 ? -10.805 -23.766 -3.342 1 94.06 105 LYS A C 1
ATOM 782 O O . LYS A 1 105 ? -10.969 -24.766 -2.648 1 94.06 105 LYS A O 1
ATOM 787 N N . ASP A 1 106 ? -10.617 -22.578 -2.904 1 89.25 106 ASP A N 1
ATOM 788 C CA . ASP A 1 106 ? -10.461 -22.422 -1.461 1 89.25 106 ASP A CA 1
ATOM 789 C C . ASP A 1 106 ? -11.789 -22.094 -0.791 1 89.25 106 ASP A C 1
ATOM 791 O O . ASP A 1 106 ? -12.68 -21.5 -1.413 1 89.25 106 ASP A O 1
ATOM 795 N N . GLY A 1 107 ? -12.047 -22.438 0.382 1 83.88 107 GLY A N 1
ATOM 796 C CA . GLY A 1 107 ? -13.289 -22.25 1.11 1 83.88 107 GLY A CA 1
ATOM 797 C C . GLY A 1 107 ? -13.367 -20.922 1.831 1 83.88 107 GLY A C 1
ATOM 798 O O . GLY A 1 107 ? -14.438 -20.516 2.27 1 83.88 107 GLY A O 1
ATOM 799 N N . THR A 1 108 ? -12.242 -20.203 1.909 1 88.44 108 THR A N 1
ATOM 800 C CA . THR A 1 108 ? -12.258 -18.906 2.58 1 88.44 108 THR A CA 1
ATOM 801 C C . THR A 1 108 ? -12.672 -17.797 1.61 1 88.44 108 THR A C 1
ATOM 803 O O . THR A 1 108 ? -12.688 -18.016 0.395 1 88.44 108 THR A O 1
ATOM 806 N N . ASN A 1 109 ? -13.039 -16.688 2.236 1 93.19 109 ASN A N 1
ATOM 807 C CA . ASN A 1 109 ? -13.414 -15.523 1.432 1 93.19 109 ASN A CA 1
ATOM 808 C C . ASN A 1 109 ? -12.422 -14.375 1.611 1 93.19 109 ASN A C 1
ATOM 810 O O . ASN A 1 109 ? -12.695 -13.242 1.213 1 93.19 109 ASN A O 1
ATOM 814 N N . LYS A 1 110 ? -11.266 -14.641 2.211 1 94.62 110 LYS A N 1
ATOM 815 C CA . LYS A 1 110 ? -10.234 -13.633 2.438 1 94.62 110 LYS A CA 1
ATOM 816 C C . LYS A 1 110 ? -8.875 -14.117 1.942 1 94.62 110 LYS A C 1
ATOM 818 O O . LYS A 1 110 ? -8.383 -15.156 2.387 1 94.62 110 LYS A O 1
ATOM 823 N N . PHE A 1 111 ? -8.312 -13.312 1.075 1 97.19 111 PHE A N 1
ATOM 824 C CA . PHE A 1 111 ? -7.074 -13.766 0.456 1 97.19 111 PHE A CA 1
ATOM 825 C C . PHE A 1 111 ? -6.02 -12.672 0.493 1 97.19 111 PHE A C 1
ATOM 827 O O . PHE A 1 111 ? -6.328 -11.492 0.28 1 97.19 111 PHE A O 1
ATOM 834 N N . LEU A 1 112 ? -4.785 -13.055 0.79 1 97.31 112 LEU A N 1
ATOM 835 C CA . LEU A 1 112 ? -3.592 -12.258 0.533 1 97.31 112 LEU A CA 1
ATOM 836 C C . LEU A 1 112 ? -2.902 -12.703 -0.751 1 97.31 112 LEU A C 1
ATOM 838 O O . LEU A 1 112 ? -2.607 -13.891 -0.919 1 97.31 112 LEU A O 1
ATOM 842 N N . ILE A 1 113 ? -2.738 -11.75 -1.552 1 97.69 113 ILE A N 1
ATOM 843 C CA . ILE A 1 113 ? -1.995 -12.062 -2.766 1 97.69 113 ILE A CA 1
ATOM 844 C C . ILE A 1 113 ? -0.664 -11.312 -2.764 1 97.69 113 ILE A C 1
ATOM 846 O O . ILE A 1 113 ? -0.637 -10.078 -2.744 1 97.69 113 ILE A O 1
ATOM 850 N N . ASP A 1 114 ? 0.417 -11.984 -2.779 1 97.5 114 ASP A N 1
ATOM 851 C CA . ASP A 1 114 ? 1.724 -11.344 -2.877 1 97.5 114 ASP A CA 1
ATOM 852 C C . ASP A 1 114 ? 2.375 -11.625 -4.23 1 97.5 114 ASP A C 1
ATOM 854 O O . ASP A 1 114 ? 2.068 -12.625 -4.875 1 97.5 114 ASP A O 1
ATOM 858 N N . GLY A 1 115 ? 3.158 -10.641 -4.609 1 94.12 115 GLY A N 1
ATOM 859 C CA . GLY A 1 115 ? 3.918 -10.797 -5.84 1 94.12 115 GLY A CA 1
ATOM 860 C C . GLY A 1 115 ? 3.137 -10.414 -7.078 1 94.12 115 GLY A C 1
ATOM 861 O O . GLY A 1 115 ? 3.521 -10.758 -8.195 1 94.12 115 GLY A O 1
ATOM 862 N N . PHE A 1 116 ? 2.055 -9.898 -6.883 1 96.31 116 PHE A N 1
ATOM 863 C CA . PHE A 1 116 ? 1.166 -9.484 -7.961 1 96.31 116 PHE A CA 1
ATOM 864 C C . PHE A 1 116 ? 0.262 -8.344 -7.512 1 96.31 116 PHE A C 1
ATOM 866 O O . PHE A 1 116 ? -0.285 -8.375 -6.41 1 96.31 116 PHE A O 1
ATOM 873 N N . PRO A 1 117 ? 0.067 -7.355 -8.352 1 95.94 117 PRO A N 1
ATOM 874 C CA . PRO A 1 117 ? 0.628 -7.109 -9.688 1 95.94 117 PRO A CA 1
ATOM 875 C C . PRO A 1 117 ? 2.039 -6.527 -9.633 1 95.94 117 PRO A C 1
ATOM 877 O O . PRO A 1 117 ? 2.457 -6.004 -8.594 1 95.94 117 PRO A O 1
ATOM 880 N N . ARG A 1 118 ? 2.727 -6.609 -10.75 1 93 118 ARG A N 1
ATOM 881 C CA . ARG A 1 118 ? 4.125 -6.188 -10.758 1 93 118 ARG A CA 1
ATOM 882 C C . ARG A 1 118 ? 4.332 -4.988 -11.672 1 93 118 ARG A C 1
ATOM 884 O O . ARG A 1 118 ? 5.371 -4.328 -11.617 1 93 118 ARG A O 1
ATOM 891 N N . ASN A 1 119 ? 3.412 -4.738 -12.539 1 90.69 119 ASN A N 1
ATOM 892 C CA . ASN A 1 119 ? 3.488 -3.605 -13.453 1 90.69 119 ASN A CA 1
ATOM 893 C C . ASN A 1 119 ? 2.102 -3.156 -13.906 1 90.69 119 ASN A C 1
ATOM 895 O O . ASN A 1 119 ? 1.091 -3.689 -13.445 1 90.69 119 ASN A O 1
ATOM 899 N N . LYS A 1 120 ? 2.061 -2.168 -14.758 1 91.19 120 LYS A N 1
ATOM 900 C CA . LYS A 1 120 ? 0.794 -1.608 -15.227 1 91.19 120 LYS A CA 1
ATOM 901 C C . LYS A 1 120 ? -0.012 -2.645 -16 1 91.19 120 LYS A C 1
ATOM 903 O O . LYS A 1 120 ? -1.236 -2.715 -15.867 1 91.19 120 LYS A O 1
ATOM 908 N N . ASP A 1 121 ? 0.675 -3.398 -16.797 1 93.94 121 ASP A N 1
ATOM 909 C CA . ASP A 1 121 ? -0.002 -4.438 -17.562 1 93.94 121 ASP A CA 1
ATOM 910 C C . ASP A 1 121 ? -0.697 -5.438 -16.641 1 93.94 121 ASP A C 1
ATOM 912 O O . ASP A 1 121 ? -1.837 -5.836 -16.906 1 93.94 121 ASP A O 1
ATOM 916 N N . ASN A 1 122 ? -0.033 -5.879 -15.602 1 96.31 122 ASN A N 1
ATOM 917 C CA . ASN A 1 122 ? -0.646 -6.738 -14.594 1 96.31 122 ASN A CA 1
ATOM 918 C C . ASN A 1 122 ? -1.889 -6.098 -13.984 1 96.31 122 ASN A C 1
ATOM 920 O O . ASN A 1 122 ? -2.928 -6.746 -13.859 1 96.31 122 ASN A O 1
ATOM 924 N N . LEU A 1 123 ? -1.737 -4.855 -13.656 1 93.44 123 LEU A N 1
ATOM 925 C CA . LEU A 1 123 ? -2.838 -4.152 -13.008 1 93.44 123 LEU A CA 1
ATOM 926 C C . LEU A 1 123 ? -4.039 -4.035 -13.938 1 93.44 123 LEU A C 1
ATOM 928 O O . LEU A 1 123 ? -5.168 -4.316 -13.539 1 93.44 123 LEU A O 1
ATOM 932 N N . ASP A 1 124 ? -3.787 -3.619 -15.141 1 93.19 124 ASP A N 1
ATOM 933 C CA . ASP A 1 124 ? -4.855 -3.486 -16.125 1 93.19 124 ASP A CA 1
ATOM 934 C C . ASP A 1 124 ? -5.516 -4.836 -16.406 1 93.19 124 ASP A C 1
ATOM 936 O O . ASP A 1 124 ? -6.742 -4.926 -16.484 1 93.19 124 ASP A O 1
ATOM 940 N N . GLY A 1 125 ? -4.719 -5.82 -16.547 1 96.62 125 GLY A N 1
ATOM 941 C CA . GLY A 1 125 ? -5.246 -7.16 -16.75 1 96.62 125 GLY A CA 1
ATOM 942 C C . GLY A 1 125 ? -6.086 -7.645 -15.586 1 96.62 125 GLY A C 1
ATOM 943 O O . GLY A 1 125 ? -7.148 -8.234 -15.781 1 96.62 125 GLY A O 1
ATOM 944 N N . TRP A 1 126 ? -5.609 -7.363 -14.43 1 96.81 126 TRP A N 1
ATOM 945 C CA . TRP A 1 126 ? -6.379 -7.699 -13.234 1 96.81 126 TRP A CA 1
ATOM 946 C C . TRP A 1 126 ? -7.723 -6.984 -13.234 1 96.81 126 TRP A C 1
ATOM 948 O O . TRP A 1 126 ? -8.766 -7.605 -12.984 1 96.81 126 TRP A O 1
ATOM 958 N N . ASN A 1 127 ? -7.699 -5.75 -13.461 1 92.62 127 ASN A N 1
ATOM 959 C CA . ASN A 1 127 ? -8.93 -4.969 -13.469 1 92.62 127 ASN A CA 1
ATOM 960 C C . ASN A 1 127 ? -9.922 -5.496 -14.508 1 92.62 127 ASN A C 1
ATOM 962 O O . ASN A 1 127 ? -11.125 -5.527 -14.266 1 92.62 127 ASN A O 1
ATOM 966 N N . GLY A 1 128 ? -9.5 -5.844 -15.578 1 94.69 128 GLY A N 1
ATOM 967 C CA . GLY A 1 128 ? -10.359 -6.371 -16.625 1 94.69 128 GLY A CA 1
ATOM 968 C C . GLY A 1 128 ? -10.914 -7.746 -16.312 1 94.69 128 GLY A C 1
ATOM 969 O O . GLY A 1 128 ? -12.086 -8.023 -16.594 1 94.69 128 GLY A O 1
ATOM 970 N N . GLU A 1 129 ? -10.109 -8.57 -15.664 1 96.5 129 GLU A N 1
ATOM 971 C CA . GLU A 1 129 ? -10.461 -9.984 -15.555 1 96.5 129 GLU A CA 1
ATOM 972 C C . GLU A 1 129 ? -11.055 -10.305 -14.188 1 96.5 129 GLU A C 1
ATOM 974 O O . GLU A 1 129 ? -11.828 -11.258 -14.055 1 96.5 129 GLU A O 1
ATOM 979 N N . MET A 1 130 ? -10.625 -9.477 -13.195 1 96.5 130 MET A N 1
ATOM 980 C CA . MET A 1 130 ? -10.891 -9.969 -11.844 1 96.5 130 MET A CA 1
ATOM 981 C C . MET A 1 130 ? -11.727 -8.961 -11.062 1 96.5 130 MET A C 1
ATOM 983 O O . MET A 1 130 ? -12.305 -9.305 -10.023 1 96.5 130 MET A O 1
ATOM 987 N N . SER A 1 131 ? -11.812 -7.738 -11.547 1 91.06 131 SER A N 1
ATOM 988 C CA . SER A 1 131 ? -12.406 -6.688 -10.727 1 91.06 131 SER A CA 1
ATOM 989 C C . SER A 1 131 ? -13.859 -7.004 -10.383 1 91.06 131 SER A C 1
ATOM 991 O O . SER A 1 131 ? -14.352 -6.609 -9.328 1 91.06 131 SER A O 1
ATOM 993 N N . ASP A 1 132 ? -14.547 -7.73 -11.227 1 92.94 132 ASP A N 1
ATOM 994 C CA . ASP A 1 132 ? -15.938 -8.07 -10.977 1 92.94 132 ASP A CA 1
ATOM 995 C C . ASP A 1 132 ? -16.047 -9.344 -10.141 1 92.94 132 ASP A C 1
ATOM 997 O O . ASP A 1 132 ? -17.141 -9.711 -9.703 1 92.94 132 ASP A O 1
ATOM 1001 N N . LYS A 1 133 ? -14.992 -9.953 -9.883 1 95.31 133 LYS A N 1
ATOM 1002 C CA . LYS A 1 133 ? -15.016 -11.25 -9.211 1 95.31 133 LYS A CA 1
ATOM 1003 C C . LYS A 1 133 ? -14.57 -11.117 -7.754 1 95.31 133 LYS A C 1
ATOM 1005 O O . LYS A 1 133 ? -14.82 -12.016 -6.945 1 95.31 133 LYS A O 1
ATOM 1010 N N . VAL A 1 134 ? -13.875 -9.977 -7.473 1 95.19 134 VAL A N 1
ATOM 1011 C CA . VAL A 1 134 ? -13.312 -9.852 -6.133 1 95.19 134 VAL A CA 1
ATOM 1012 C C . VAL A 1 134 ? -13.555 -8.445 -5.598 1 95.19 134 VAL A C 1
ATOM 1014 O O . VAL A 1 134 ? -13.914 -7.539 -6.355 1 95.19 134 VAL A O 1
ATOM 1017 N N . HIS A 1 135 ? -13.406 -8.352 -4.309 1 90.88 135 HIS A N 1
ATOM 1018 C CA . HIS A 1 135 ? -13.336 -7.062 -3.633 1 90.88 135 HIS A CA 1
ATOM 1019 C C . HIS A 1 135 ? -11.922 -6.77 -3.154 1 90.88 135 HIS A C 1
ATOM 1021 O O . HIS A 1 135 ? -11.453 -7.367 -2.18 1 90.88 135 HIS A O 1
ATOM 1027 N N . LEU A 1 136 ? -11.297 -5.891 -3.908 1 91.19 136 LEU A N 1
ATOM 1028 C CA . LEU A 1 136 ? -9.977 -5.473 -3.463 1 91.19 136 LEU A CA 1
ATOM 1029 C C . LEU A 1 136 ? -10.078 -4.484 -2.307 1 91.19 136 LEU A C 1
ATOM 1031 O O . LEU A 1 136 ? -10.539 -3.357 -2.49 1 91.19 136 LEU A O 1
ATOM 1035 N N . GLN A 1 137 ? -9.586 -4.859 -1.229 1 86.56 137 GLN A N 1
ATOM 1036 C CA . GLN A 1 137 ? -9.75 -4.047 -0.029 1 86.56 137 GLN A CA 1
ATOM 1037 C C . GLN A 1 137 ? -8.648 -2.998 0.08 1 86.56 137 GLN A C 1
ATOM 1039 O O . GLN A 1 137 ? -8.93 -1.802 0.188 1 86.56 137 GLN A O 1
ATOM 1044 N N . PHE A 1 138 ? -7.438 -3.445 0.155 1 88.56 138 PHE A N 1
ATOM 1045 C CA . PHE A 1 138 ? -6.293 -2.541 0.226 1 88.56 138 PHE A CA 1
ATOM 1046 C C . PHE A 1 138 ? -5.027 -3.227 -0.276 1 88.56 138 PHE A C 1
ATOM 1048 O O . PHE A 1 138 ? -5.047 -4.414 -0.606 1 88.56 138 PHE A O 1
ATOM 1055 N N . VAL A 1 139 ? -4.07 -2.379 -0.517 1 91.38 139 VAL A N 1
ATOM 1056 C CA . VAL A 1 139 ? -2.744 -2.814 -0.94 1 91.38 139 VAL A CA 1
ATOM 1057 C C . VAL A 1 139 ? -1.729 -2.527 0.163 1 91.38 139 VAL A C 1
ATOM 1059 O O . VAL A 1 139 ? -1.647 -1.402 0.662 1 91.38 139 VAL A O 1
ATOM 1062 N N . LEU A 1 140 ? -1.076 -3.566 0.538 1 93.12 140 LEU A N 1
ATOM 1063 C CA . LEU A 1 140 ? 0.042 -3.443 1.467 1 93.12 140 LEU A CA 1
ATOM 1064 C C . LEU A 1 140 ? 1.372 -3.441 0.72 1 93.12 140 LEU A C 1
ATOM 1066 O O . LEU A 1 140 ? 1.711 -4.414 0.044 1 93.12 140 LEU A O 1
ATOM 1070 N N . PHE A 1 141 ? 2.043 -2.355 0.892 1 91 141 PHE A N 1
ATOM 1071 C CA . PHE A 1 141 ? 3.348 -2.266 0.245 1 91 141 PHE A CA 1
ATOM 1072 C C . PHE A 1 141 ? 4.465 -2.246 1.281 1 91 141 PHE A C 1
ATOM 1074 O O . PHE A 1 141 ? 4.52 -1.354 2.129 1 91 141 PHE A O 1
ATOM 1081 N N . LEU A 1 142 ? 5.324 -3.184 1.124 1 91.44 142 LEU A N 1
ATOM 1082 C CA . LEU A 1 142 ? 6.453 -3.268 2.043 1 91.44 142 LEU A CA 1
ATOM 1083 C C . LEU A 1 142 ? 7.676 -2.559 1.467 1 91.44 142 LEU A C 1
ATOM 1085 O O . LEU A 1 142 ? 8.023 -2.762 0.302 1 91.44 142 LEU A O 1
ATOM 1089 N N . GLU A 1 143 ? 8.211 -1.744 2.367 1 84.31 143 GLU A N 1
ATOM 1090 C CA . GLU A 1 143 ? 9.453 -1.077 1.995 1 84.31 143 GLU A CA 1
ATOM 1091 C C . GLU A 1 143 ? 10.656 -1.75 2.65 1 84.31 143 GLU A C 1
ATOM 1093 O O . GLU A 1 143 ? 10.586 -2.18 3.803 1 84.31 143 GLU A O 1
ATOM 1098 N N . CYS A 1 144 ? 11.766 -1.801 1.828 1 86.38 144 CYS A N 1
ATOM 1099 C CA . CYS A 1 144 ? 13 -2.422 2.297 1 86.38 144 CYS A CA 1
ATOM 1100 C C . CYS A 1 144 ? 14.195 -1.913 1.509 1 86.38 144 CYS A C 1
ATOM 1102 O O . CYS A 1 144 ? 14.141 -1.81 0.282 1 86.38 144 CYS A O 1
ATOM 1104 N N . PRO A 1 145 ? 15.234 -1.549 2.23 1 86.12 145 PRO A N 1
ATOM 1105 C CA . PRO A 1 145 ? 16.438 -1.135 1.505 1 86.12 145 PRO A CA 1
ATOM 1106 C C . PRO A 1 145 ? 16.922 -2.191 0.515 1 86.12 145 PRO A C 1
ATOM 1108 O O . PRO A 1 145 ? 16.875 -3.389 0.807 1 86.12 145 PRO A O 1
ATOM 1111 N N . GLU A 1 146 ? 17.406 -1.711 -0.577 1 88.38 146 GLU A N 1
ATOM 1112 C CA . GLU A 1 146 ? 17.844 -2.592 -1.659 1 88.38 146 GLU A CA 1
ATOM 1113 C C . GLU A 1 146 ? 18.891 -3.596 -1.176 1 88.38 146 GLU A C 1
ATOM 1115 O O . GLU A 1 146 ? 18.797 -4.789 -1.476 1 88.38 146 GLU A O 1
ATOM 1120 N N . GLN A 1 147 ? 19.844 -3.121 -0.466 1 92.56 147 GLN A N 1
ATOM 1121 C CA . GLN A 1 147 ? 20.922 -3.998 0.005 1 92.56 147 GLN A CA 1
ATOM 1122 C C . GLN A 1 147 ? 20.359 -5.121 0.877 1 92.56 147 GLN A C 1
ATOM 1124 O O . GLN A 1 147 ? 20.781 -6.273 0.758 1 92.56 147 GLN A O 1
ATOM 1129 N N . THR A 1 148 ? 19.438 -4.77 1.679 1 92.62 148 THR A N 1
ATOM 1130 C CA . THR A 1 148 ? 18.812 -5.762 2.537 1 92.62 148 THR A CA 1
ATOM 1131 C C . THR A 1 148 ? 18.031 -6.777 1.703 1 92.62 148 THR A C 1
ATOM 1133 O O . THR A 1 148 ? 18.109 -7.984 1.959 1 92.62 148 THR A O 1
ATOM 1136 N N . CYS A 1 149 ? 17.344 -6.32 0.713 1 93 149 CYS A N 1
ATOM 1137 C CA . CYS A 1 149 ? 16.578 -7.195 -0.173 1 93 149 CYS A CA 1
ATOM 1138 C C . CYS A 1 149 ? 17.5 -8.188 -0.874 1 93 149 CYS A C 1
ATOM 1140 O O . CYS A 1 149 ? 17.219 -9.391 -0.891 1 93 149 CYS A O 1
ATOM 1142 N N . VAL A 1 150 ? 18.547 -7.652 -1.389 1 95.06 150 VAL A N 1
ATOM 1143 C CA . VAL A 1 150 ? 19.5 -8.477 -2.135 1 95.06 150 VAL A CA 1
ATOM 1144 C C . VAL A 1 150 ? 20.078 -9.547 -1.22 1 95.06 150 VAL A C 1
ATOM 1146 O O . VAL A 1 150 ? 20.109 -10.727 -1.574 1 95.06 150 VAL A O 1
ATOM 1149 N N . GLU A 1 151 ? 20.469 -9.195 -0.051 1 96.56 151 GLU A N 1
ATOM 1150 C CA . GLU A 1 151 ? 21.047 -10.125 0.905 1 96.56 151 GLU A CA 1
ATOM 1151 C C . GLU A 1 151 ? 20.062 -11.234 1.271 1 96.56 151 GLU A C 1
ATOM 1153 O O . GLU A 1 151 ? 20.438 -12.406 1.342 1 96.56 151 GLU A O 1
ATOM 1158 N N . ARG A 1 152 ? 18.891 -10.859 1.477 1 95.06 152 ARG A N 1
ATOM 1159 C CA . ARG A 1 152 ? 17.875 -11.828 1.852 1 95.06 152 ARG A CA 1
ATOM 1160 C C . ARG A 1 152 ? 17.594 -12.812 0.712 1 95.06 152 ARG A C 1
ATOM 1162 O O . ARG A 1 152 ? 17.453 -14.016 0.942 1 95.06 152 ARG A O 1
ATOM 1169 N N . CYS A 1 153 ? 17.547 -12.336 -0.525 1 94.25 153 CYS A N 1
ATOM 1170 C CA . CYS A 1 153 ? 17.344 -13.203 -1.682 1 94.25 153 CYS A CA 1
ATOM 1171 C C . CYS A 1 153 ? 18.484 -14.195 -1.836 1 94.25 153 CYS A C 1
ATOM 1173 O O . CYS A 1 153 ? 18.266 -15.383 -2.053 1 94.25 153 CYS A O 1
ATOM 1175 N N . LEU A 1 154 ? 19.672 -13.664 -1.691 1 95 154 LEU A N 1
ATOM 1176 C CA . LEU A 1 154 ? 20.844 -14.508 -1.864 1 95 154 LEU A CA 1
ATOM 1177 C C . LEU A 1 154 ? 20.922 -15.57 -0.77 1 95 154 LEU A C 1
ATOM 1179 O O . LEU A 1 154 ? 21.219 -16.734 -1.046 1 95 154 LEU A O 1
ATOM 1183 N N . LYS A 1 155 ? 20.594 -15.195 0.403 1 96.06 155 LYS A N 1
ATOM 1184 C CA . LYS A 1 155 ? 20.594 -16.141 1.519 1 96.06 155 LYS A CA 1
ATOM 1185 C C . LYS A 1 155 ? 19.562 -17.234 1.313 1 96.06 155 LYS A C 1
ATOM 1187 O O . LYS A 1 155 ? 19.828 -18.406 1.541 1 96.06 155 LYS A O 1
ATOM 1192 N N . ARG A 1 156 ? 18.438 -16.812 0.925 1 93.81 156 ARG A N 1
ATOM 1193 C CA . ARG A 1 156 ? 17.375 -17.766 0.67 1 93.81 156 ARG A CA 1
ATOM 1194 C C . ARG A 1 156 ? 17.75 -18.734 -0.439 1 93.81 156 ARG A C 1
ATOM 1196 O O . ARG A 1 156 ? 17.469 -19.938 -0.353 1 93.81 156 ARG A O 1
ATOM 1203 N N . GLY A 1 157 ? 18.391 -18.234 -1.497 1 90.88 157 GLY A N 1
ATOM 1204 C CA . GLY A 1 157 ? 18.891 -19.094 -2.568 1 90.88 157 GLY A CA 1
ATOM 1205 C C . GLY A 1 157 ? 19.906 -20.109 -2.1 1 90.88 157 GLY A C 1
ATOM 1206 O O . GLY A 1 157 ? 19.859 -21.266 -2.492 1 90.88 157 GLY A O 1
ATOM 1207 N N . GLN A 1 158 ? 20.734 -19.703 -1.27 1 92.19 158 GLN A N 1
ATOM 1208 C CA . GLN A 1 158 ? 21.797 -20.547 -0.752 1 92.19 158 GLN A CA 1
ATOM 1209 C C . GLN A 1 158 ? 21.25 -21.656 0.138 1 92.19 158 GLN A C 1
ATOM 1211 O O . GLN A 1 158 ? 21.828 -22.734 0.239 1 92.19 158 GLN A O 1
ATOM 1216 N N . GLN A 1 159 ? 20.109 -21.438 0.666 1 92 159 GLN A N 1
ATOM 1217 C CA . GLN A 1 159 ? 19.5 -22.406 1.575 1 92 159 GLN A CA 1
ATOM 1218 C C . GLN A 1 159 ? 18.672 -23.422 0.812 1 92 159 GLN A C 1
ATOM 1220 O O . GLN A 1 159 ? 18.031 -24.297 1.417 1 92 159 GLN A O 1
ATOM 1225 N N . GLY A 1 160 ? 18.609 -23.359 -0.404 1 86.56 160 GLY A N 1
ATOM 1226 C CA . GLY A 1 160 ? 17.906 -24.344 -1.214 1 86.56 160 GLY A CA 1
ATOM 1227 C C . GLY A 1 160 ? 16.406 -24.109 -1.28 1 86.56 160 GLY A C 1
ATOM 1228 O O . GLY A 1 160 ? 15.625 -25.031 -1.09 1 86.56 160 GLY A O 1
ATOM 1229 N N . SER A 1 161 ? 15.875 -22.922 -1.51 1 80.75 161 SER A N 1
ATOM 1230 C CA . SER A 1 161 ? 14.469 -22.531 -1.529 1 80.75 161 SER A CA 1
ATOM 1231 C C . SER A 1 161 ? 13.758 -23.109 -2.75 1 80.75 161 SER A C 1
ATOM 1233 O O . SER A 1 161 ? 12.531 -23.188 -2.781 1 80.75 161 SER A O 1
ATOM 1235 N N . GLY A 1 162 ? 14.594 -23.562 -3.754 1 84.19 162 GLY A N 1
ATOM 1236 C CA . GLY A 1 162 ? 14 -24.016 -5 1 84.19 162 GLY A CA 1
ATOM 1237 C C . GLY A 1 162 ? 13.695 -22.891 -5.969 1 84.19 162 GLY A C 1
ATOM 1238 O O . GLY A 1 162 ? 13.266 -23.141 -7.098 1 84.19 162 GLY A O 1
ATOM 1239 N N . ARG A 1 163 ? 13.961 -21.688 -5.523 1 87.44 163 ARG A N 1
ATOM 1240 C CA . ARG A 1 163 ? 13.805 -20.531 -6.398 1 87.44 163 ARG A CA 1
ATOM 1241 C C . ARG A 1 163 ? 15.047 -20.312 -7.254 1 87.44 163 ARG A C 1
ATOM 1243 O O . ARG A 1 163 ? 16.047 -19.781 -6.773 1 87.44 163 ARG A O 1
ATOM 1250 N N . THR A 1 164 ? 14.922 -20.531 -8.469 1 83.94 164 THR A N 1
ATOM 1251 C CA . THR A 1 164 ? 16.078 -20.438 -9.352 1 83.94 164 THR A CA 1
ATOM 1252 C C . THR A 1 164 ? 16.422 -18.969 -9.633 1 83.94 164 THR A C 1
ATOM 1254 O O . THR A 1 164 ? 17.5 -18.672 -10.156 1 83.94 164 THR A O 1
ATOM 1257 N N . ASP A 1 165 ? 15.531 -18.125 -9.289 1 84.75 165 ASP A N 1
ATOM 1258 C CA . ASP A 1 165 ? 15.727 -16.703 -9.555 1 84.75 165 ASP A CA 1
ATOM 1259 C C . ASP A 1 165 ? 16.266 -15.992 -8.32 1 84.75 165 ASP A C 1
ATOM 1261 O O . ASP A 1 165 ? 16.406 -14.766 -8.312 1 84.75 165 ASP A O 1
ATOM 1265 N N . ASP A 1 166 ? 16.625 -16.688 -7.277 1 88.56 166 ASP A N 1
ATOM 1266 C CA . ASP A 1 166 ? 17.281 -16.109 -6.105 1 88.56 166 ASP A CA 1
ATOM 1267 C C . ASP A 1 166 ? 18.781 -16.016 -6.297 1 88.56 166 ASP A C 1
ATOM 1269 O O . ASP A 1 166 ? 19.547 -16.656 -5.578 1 88.56 166 ASP A O 1
ATOM 1273 N N . ASN A 1 167 ? 19.219 -15.305 -7.25 1 89.62 167 ASN A N 1
ATOM 1274 C CA . ASN A 1 167 ? 20.625 -15.031 -7.562 1 89.62 167 ASN A CA 1
ATOM 1275 C C . ASN A 1 167 ? 20.812 -13.609 -8.094 1 89.62 167 ASN A C 1
ATOM 1277 O O . ASN A 1 167 ? 19.844 -12.945 -8.469 1 89.62 167 ASN A O 1
ATOM 1281 N N . MET A 1 168 ? 22.062 -13.234 -8.117 1 89.06 168 MET A N 1
ATOM 1282 C CA . MET A 1 168 ? 22.391 -11.844 -8.445 1 89.06 168 MET A CA 1
ATOM 1283 C C . MET A 1 168 ? 21.969 -11.516 -9.875 1 89.06 168 MET A C 1
ATOM 1285 O O . MET A 1 168 ? 21.453 -10.422 -10.141 1 89.06 168 MET A O 1
ATOM 1289 N N . GLU A 1 169 ? 22.219 -12.367 -10.766 1 86.75 169 GLU A N 1
ATOM 1290 C CA . GLU A 1 169 ? 21.906 -12.148 -12.172 1 86.75 169 GLU A CA 1
ATOM 1291 C C . GLU A 1 169 ? 20.406 -11.875 -12.367 1 86.75 169 GLU A C 1
ATOM 1293 O O . GLU A 1 169 ? 20.031 -10.93 -13.055 1 86.75 169 GLU A O 1
ATOM 1298 N N . SER A 1 170 ? 19.625 -12.641 -11.719 1 85.19 170 SER A N 1
ATOM 1299 C CA . SER A 1 170 ? 18.188 -12.492 -11.828 1 85.19 170 SER A CA 1
ATOM 1300 C C . SER A 1 170 ? 17.703 -11.219 -11.141 1 85.19 170 SER A C 1
ATOM 1302 O O . SER A 1 170 ? 16.797 -10.547 -11.633 1 85.19 170 SER A O 1
ATOM 1304 N N . LEU A 1 171 ? 18.281 -10.906 -9.961 1 86.81 171 LEU A N 1
ATOM 1305 C CA . LEU A 1 171 ? 17.875 -9.727 -9.203 1 86.81 171 LEU A CA 1
ATOM 1306 C C . LEU A 1 171 ? 18.172 -8.445 -9.984 1 86.81 171 LEU A C 1
ATOM 1308 O O . LEU A 1 171 ? 17.438 -7.469 -9.883 1 86.81 171 LEU A O 1
ATOM 1312 N N . ARG A 1 172 ? 19.125 -8.477 -10.781 1 84.5 172 ARG A N 1
ATOM 1313 C CA . ARG A 1 172 ? 19.516 -7.32 -11.578 1 84.5 172 ARG A CA 1
ATOM 1314 C C . ARG A 1 172 ? 18.5 -7.062 -12.688 1 84.5 172 ARG A C 1
ATOM 1316 O O . ARG A 1 172 ? 18.344 -5.926 -13.148 1 84.5 172 ARG A O 1
ATOM 1323 N N . LYS A 1 173 ? 17.812 -8.133 -13.109 1 80.38 173 LYS A N 1
ATOM 1324 C CA . LYS A 1 173 ? 16.844 -8.031 -14.195 1 80.38 173 LYS A CA 1
ATOM 1325 C C . LYS A 1 173 ? 15.484 -7.562 -13.68 1 80.38 173 LYS A C 1
ATOM 1327 O O . LYS A 1 173 ? 14.648 -7.09 -14.461 1 80.38 173 LYS A O 1
ATOM 1332 N N . ARG A 1 174 ? 15.328 -7.789 -12.406 1 70.75 174 ARG A N 1
ATOM 1333 C CA . ARG A 1 174 ? 14.016 -7.566 -11.812 1 70.75 174 ARG A CA 1
ATOM 1334 C C . ARG A 1 174 ? 13.93 -6.188 -11.172 1 70.75 174 ARG A C 1
ATOM 1336 O O . ARG A 1 174 ? 12.883 -5.535 -11.219 1 70.75 174 ARG A O 1
ATOM 1343 N N . ALA B 1 1 ? -16.625 -0.511 3.131 1 26.41 1 ALA B N 1
ATOM 1344 C CA . ALA B 1 1 ? -15.328 -1.034 2.691 1 26.41 1 ALA B CA 1
ATOM 1345 C C . ALA B 1 1 ? -14.344 -1.103 3.852 1 26.41 1 ALA B C 1
ATOM 1347 O O . ALA B 1 1 ? -13.656 -0.121 4.152 1 26.41 1 ALA B O 1
ATOM 1348 N N . SER B 1 2 ? -14.789 -1.903 4.895 1 25.55 2 SER B N 1
ATOM 1349 C CA . SER B 1 2 ? -14.211 -1.912 6.234 1 25.55 2 SER B CA 1
ATOM 1350 C C . SER B 1 2 ? -12.852 -2.602 6.25 1 25.55 2 SER B C 1
ATOM 1352 O O . SER B 1 2 ? -12.734 -3.758 5.844 1 25.55 2 SER B O 1
ATOM 1354 N N . ILE B 1 3 ? -11.891 -1.891 5.938 1 31.52 3 ILE B N 1
ATOM 1355 C CA . ILE B 1 3 ? -10.508 -2.355 6.016 1 31.52 3 ILE B CA 1
ATOM 1356 C C . ILE B 1 3 ? -10.188 -2.771 7.449 1 31.52 3 ILE B C 1
ATOM 1358 O O . ILE B 1 3 ? -10.07 -1.924 8.336 1 31.52 3 ILE B O 1
ATOM 1362 N N . ILE B 1 4 ? -10.859 -3.859 7.938 1 26.52 4 ILE B N 1
ATOM 1363 C CA . ILE B 1 4 ? -10.648 -4.309 9.312 1 26.52 4 ILE B CA 1
ATOM 1364 C C . ILE B 1 4 ? -9.195 -4.727 9.5 1 26.52 4 ILE B C 1
ATOM 1366 O O . ILE B 1 4 ? -8.734 -5.688 8.883 1 26.52 4 ILE B O 1
ATOM 1370 N N . LEU B 1 5 ? -8.375 -3.746 9.531 1 29.45 5 LEU B N 1
ATOM 1371 C CA . LEU B 1 5 ? -6.965 -3.967 9.836 1 29.45 5 LEU B CA 1
ATOM 1372 C C . LEU B 1 5 ? -6.789 -4.441 11.273 1 29.45 5 LEU B C 1
ATOM 1374 O O . LEU B 1 5 ? -7.102 -3.713 12.219 1 29.45 5 LEU B O 1
ATOM 1378 N N . GLN B 1 6 ? -7.145 -5.609 11.656 1 25.06 6 GLN B N 1
ATOM 1379 C CA . GLN B 1 6 ? -6.883 -6.07 13.016 1 25.06 6 GLN B CA 1
ATOM 1380 C C . GLN B 1 6 ? -5.391 -6.07 13.32 1 25.06 6 GLN B C 1
ATOM 1382 O O . GLN B 1 6 ? -4.617 -6.781 12.672 1 25.06 6 GLN B O 1
ATOM 1387 N N . MET B 1 7 ? -4.902 -4.969 13.695 1 27.73 7 MET B N 1
ATOM 1388 C CA . MET B 1 7 ? -3.521 -4.781 14.133 1 27.73 7 MET B CA 1
ATOM 1389 C C . MET B 1 7 ? -3.201 -5.672 15.328 1 27.73 7 MET B C 1
ATOM 1391 O O . MET B 1 7 ? -3.93 -5.668 16.328 1 27.73 7 MET B O 1
ATOM 1395 N N . LEU B 1 8 ? -2.717 -6.824 15.203 1 27.69 8 LEU B N 1
ATOM 1396 C CA . LEU B 1 8 ? -2.227 -7.691 16.266 1 27.69 8 LEU B CA 1
ATOM 1397 C C . LEU B 1 8 ? -1.247 -6.949 17.172 1 27.69 8 LEU B C 1
ATOM 1399 O O . LEU B 1 8 ? -0.318 -6.301 16.672 1 27.69 8 LEU B O 1
ATOM 1403 N N . SER B 1 9 ? -1.662 -6.391 18.312 1 25.16 9 SER B N 1
ATOM 1404 C CA . SER B 1 9 ? -0.909 -5.863 19.453 1 25.16 9 SER B CA 1
ATOM 1405 C C . SER B 1 9 ? 0.158 -6.848 19.922 1 25.16 9 SER B C 1
ATOM 1407 O O . SER B 1 9 ? -0.156 -7.98 20.297 1 25.16 9 SER B O 1
ATOM 1409 N N . VAL B 1 10 ? 1.299 -6.945 19.234 1 25.94 10 VAL B N 1
ATOM 1410 C CA . VAL B 1 10 ? 2.379 -7.574 19.984 1 25.94 10 VAL B CA 1
ATOM 1411 C C . VAL B 1 10 ? 2.592 -6.832 21.312 1 25.94 10 VAL B C 1
ATOM 1413 O O . VAL B 1 10 ? 2.801 -5.617 21.312 1 25.94 10 VAL B O 1
ATOM 1416 N N . SER B 1 11 ? 1.894 -7.18 22.312 1 25.69 11 SER B N 1
ATOM 1417 C CA . SER B 1 11 ? 2.146 -6.746 23.688 1 25.69 11 SER B CA 1
ATOM 1418 C C . SER B 1 11 ? 3.627 -6.855 24.031 1 25.69 11 SER B C 1
ATOM 1420 O O . SER B 1 11 ? 4.207 -7.941 23.984 1 25.69 11 SER B O 1
ATOM 1422 N N . SER B 1 12 ? 4.492 -5.836 23.562 1 22.77 12 SER B N 1
ATOM 1423 C CA . SER B 1 12 ? 5.734 -5.664 24.297 1 22.77 12 SER B CA 1
ATOM 1424 C C . SER B 1 12 ? 5.465 -5.484 25.797 1 22.77 12 SER B C 1
ATOM 1426 O O . SER B 1 12 ? 4.852 -4.496 26.203 1 22.77 12 SER B O 1
ATOM 1428 N N . ARG B 1 13 ? 5.262 -6.547 26.516 1 26.45 13 ARG B N 1
ATOM 1429 C CA . ARG B 1 13 ? 5.383 -6.465 27.969 1 26.45 13 ARG B CA 1
ATOM 1430 C C . ARG B 1 13 ? 6.707 -5.82 28.375 1 26.45 13 ARG B C 1
ATOM 1432 O O . ARG B 1 13 ? 7.766 -6.453 28.281 1 26.45 13 ARG B O 1
ATOM 1439 N N . CYS B 1 14 ? 6.965 -4.398 28.109 1 23.31 14 CYS B N 1
ATOM 1440 C CA . CYS B 1 14 ? 8.07 -3.66 28.719 1 23.31 14 CYS B CA 1
ATOM 1441 C C . CYS B 1 14 ? 7.969 -3.66 30.234 1 23.31 14 CYS B C 1
ATOM 1443 O O . CYS B 1 14 ? 7.078 -3.023 30.797 1 23.31 14 CYS B O 1
ATOM 1445 N N . LEU B 1 15 ? 8.445 -4.547 30.938 1 22.59 15 LEU B N 1
ATOM 1446 C CA . LEU B 1 15 ? 8.641 -4.52 32.375 1 22.59 15 LEU B CA 1
ATOM 1447 C C . LEU B 1 15 ? 9.602 -3.402 32.781 1 22.59 15 LEU B C 1
ATOM 1449 O O . LEU B 1 15 ? 9.805 -3.141 33.969 1 22.59 15 LEU B O 1
ATOM 1453 N N . SER B 1 16 ? 10.602 -2.766 32.062 1 21.39 16 SER B N 1
ATOM 1454 C CA . SER B 1 16 ? 11.734 -2.268 32.844 1 21.39 16 SER B CA 1
ATOM 1455 C C . SER B 1 16 ? 11.359 -1.014 33.625 1 21.39 16 SER B C 1
ATOM 1457 O O . SER B 1 16 ? 10.516 -0.228 33.156 1 21.39 16 SER B O 1
ATOM 1459 N N . ARG B 1 17 ? 11.93 -0.777 35.031 1 21.98 17 ARG B N 1
ATOM 1460 C CA . ARG B 1 17 ? 11.93 0.157 36.156 1 21.98 17 ARG B CA 1
ATOM 1461 C C . ARG B 1 17 ? 12.344 1.556 35.688 1 21.98 17 ARG B C 1
ATOM 1463 O O . ARG B 1 17 ? 12.812 1.734 34.562 1 21.98 17 ARG B O 1
ATOM 1470 N N . ARG B 1 18 ? 13.266 2.475 36.812 1 26.12 18 ARG B N 1
ATOM 1471 C CA . ARG B 1 18 ? 13.266 3.738 37.531 1 26.12 18 ARG B CA 1
ATOM 1472 C C . ARG B 1 18 ? 14.031 4.812 36.781 1 26.12 18 ARG B C 1
ATOM 1474 O O . ARG B 1 18 ? 13.945 5.996 37.094 1 26.12 18 ARG B O 1
ATOM 1481 N N . ALA B 1 19 ? 15.484 4.66 36.469 1 28.67 19 ALA B N 1
ATOM 1482 C CA . ALA B 1 19 ? 16.469 5.723 36.625 1 28.67 19 ALA B CA 1
ATOM 1483 C C . ALA B 1 19 ? 16.219 6.863 35.625 1 28.67 19 ALA B C 1
ATOM 1485 O O . ALA B 1 19 ? 15.953 6.621 34.438 1 28.67 19 ALA B O 1
ATOM 1486 N N . PHE B 1 20 ? 16.031 8.289 35.969 1 28.45 20 PHE B N 1
ATOM 1487 C CA . PHE B 1 20 ? 15.609 9.586 35.469 1 28.45 20 PHE B CA 1
ATOM 1488 C C . PHE B 1 20 ? 16.578 10.07 34.375 1 28.45 20 PHE B C 1
ATOM 1490 O O . PHE B 1 20 ? 16.484 11.211 33.906 1 28.45 20 PHE B O 1
ATOM 1497 N N . GLY B 1 21 ? 17.922 9.555 34.406 1 30.59 21 GLY B N 1
ATOM 1498 C CA . GLY B 1 21 ? 18.875 10.398 33.688 1 30.59 21 GLY B CA 1
ATOM 1499 C C . GLY B 1 21 ? 18.328 10.914 32.375 1 30.59 21 GLY B C 1
ATOM 1500 O O . GLY B 1 21 ? 17.359 10.375 31.828 1 30.59 21 GLY B O 1
ATOM 1501 N N . LEU B 1 22 ? 18.875 12.188 31.906 1 31.73 22 LEU B N 1
ATOM 1502 C CA . LEU B 1 22 ? 18.578 12.875 30.656 1 31.73 22 LEU B CA 1
ATOM 1503 C C . LEU B 1 22 ? 18.547 11.898 29.484 1 31.73 22 LEU B C 1
ATOM 1505 O O . LEU B 1 22 ? 19.578 11.359 29.094 1 31.73 22 LEU B O 1
ATOM 1509 N N . LEU B 1 23 ? 17.984 10.836 29.578 1 32.25 23 LEU B N 1
ATOM 1510 C CA . LEU B 1 23 ? 17.828 9.734 28.641 1 32.25 23 LEU B CA 1
ATOM 1511 C C . LEU B 1 23 ? 17.688 10.258 27.203 1 32.25 23 LEU B C 1
ATOM 1513 O O . LEU B 1 23 ? 16.656 10.828 26.844 1 32.25 23 LEU B O 1
ATOM 1517 N N . THR B 1 24 ? 18.672 11.25 26.844 1 34.69 24 THR B N 1
ATOM 1518 C CA . THR B 1 24 ? 18.703 11.312 25.391 1 34.69 24 THR B CA 1
ATOM 1519 C C . THR B 1 24 ? 18.297 9.977 24.766 1 34.69 24 THR B C 1
ATOM 1521 O O . THR B 1 24 ? 19 8.977 24.922 1 34.69 24 THR B O 1
ATOM 1524 N N . MET B 1 25 ? 17.312 9.445 25.156 1 35.66 25 MET B N 1
ATOM 1525 C CA . MET B 1 25 ? 16.797 8.172 24.641 1 35.66 25 MET B CA 1
ATOM 1526 C C . MET B 1 25 ? 17.25 7.949 23.203 1 35.66 25 MET B C 1
ATOM 1528 O O . MET B 1 25 ? 16.984 8.773 22.328 1 35.66 25 MET B O 1
ATOM 1532 N N . SER B 1 26 ? 18.516 7.895 22.922 1 43.62 26 SER B N 1
ATOM 1533 C CA . SER B 1 26 ? 18.969 7.332 21.656 1 43.62 26 SER B CA 1
ATOM 1534 C C . SER B 1 26 ? 17.828 6.68 20.891 1 43.62 26 SER B C 1
ATOM 1536 O O . SER B 1 26 ? 17.562 5.492 21.062 1 43.62 26 SER B O 1
ATOM 1538 N N . GLY B 1 27 ? 16.609 7.098 21.156 1 53.94 27 GLY B N 1
ATOM 1539 C CA . GLY B 1 27 ? 15.273 6.566 20.984 1 53.94 27 GLY B CA 1
ATOM 1540 C C . GLY B 1 27 ? 15.008 6.043 19.594 1 53.94 27 GLY B C 1
ATOM 1541 O O . GLY B 1 27 ? 15.617 6.5 18.625 1 53.94 27 GLY B O 1
ATOM 1542 N N . SER B 1 28 ? 14.734 4.777 19.578 1 79.06 28 SER B N 1
ATOM 1543 C CA . SER B 1 28 ? 14.406 4.055 18.359 1 79.06 28 SER B CA 1
ATOM 1544 C C . SER B 1 28 ? 13.547 4.906 17.422 1 79.06 28 SER B C 1
ATOM 1546 O O . SER B 1 28 ? 12.789 5.766 17.875 1 79.06 28 SER B O 1
ATOM 1548 N N . LYS B 1 29 ? 14.102 5.172 16.266 1 91.94 29 LYS B N 1
ATOM 1549 C CA . LYS B 1 29 ? 13.32 5.844 15.227 1 91.94 29 LYS B CA 1
ATOM 1550 C C . LYS B 1 29 ? 11.852 5.434 15.289 1 91.94 29 LYS B C 1
ATOM 1552 O O . LYS B 1 29 ? 11.539 4.254 15.461 1 91.94 29 LYS B O 1
ATOM 1557 N N . PRO B 1 30 ? 11 6.496 15.383 1 95.81 30 PRO B N 1
ATOM 1558 C CA . PRO B 1 30 ? 9.578 6.121 15.359 1 95.81 30 PRO B CA 1
ATOM 1559 C C . PRO B 1 30 ? 9.211 5.316 14.117 1 95.81 30 PRO B C 1
ATOM 1561 O O . PRO B 1 30 ? 9.797 5.512 13.047 1 95.81 30 PRO B O 1
ATOM 1564 N N . ASN B 1 31 ? 8.227 4.422 14.328 1 93.12 31 ASN B N 1
ATOM 1565 C CA . ASN B 1 31 ? 7.656 3.652 13.227 1 93.12 31 ASN B CA 1
ATOM 1566 C C . ASN B 1 31 ? 6.531 4.41 12.531 1 93.12 31 ASN B C 1
ATOM 1568 O O . ASN B 1 31 ? 5.645 4.961 13.188 1 93.12 31 ASN B O 1
ATOM 1572 N N . VAL B 1 32 ? 6.617 4.391 11.203 1 95.75 32 VAL B N 1
ATOM 1573 C CA . VAL B 1 32 ? 5.633 5.148 10.438 1 95.75 32 VAL B CA 1
ATOM 1574 C C . VAL B 1 32 ? 4.965 4.234 9.414 1 95.75 32 VAL B C 1
ATOM 1576 O O . VAL B 1 32 ? 5.633 3.42 8.766 1 95.75 32 VAL B O 1
ATOM 1579 N N . VAL B 1 33 ? 3.664 4.41 9.328 1 94.88 33 VAL B N 1
ATOM 1580 C CA . VAL B 1 33 ? 2.873 3.799 8.266 1 94.88 33 VAL B CA 1
ATOM 1581 C C . VAL B 1 33 ? 2.172 4.887 7.453 1 94.88 33 VAL B C 1
ATOM 1583 O O . VAL B 1 33 ? 1.484 5.742 8.016 1 94.88 33 VAL B O 1
ATOM 1586 N N . PHE B 1 34 ? 2.387 4.77 6.133 1 96.25 34 PHE B N 1
ATOM 1587 C CA . PHE B 1 34 ? 1.615 5.652 5.27 1 96.25 34 PHE B CA 1
ATOM 1588 C C . PHE B 1 34 ? 0.272 5.023 4.914 1 96.25 34 PHE B C 1
ATOM 1590 O O . PHE B 1 34 ? 0.199 3.83 4.617 1 96.25 34 PHE B O 1
ATOM 1597 N N . VAL B 1 35 ? -0.725 5.812 5.027 1 96.38 35 VAL B N 1
ATOM 1598 C CA . VAL B 1 35 ? -2.047 5.426 4.547 1 96.38 35 VAL B CA 1
ATOM 1599 C C . VAL B 1 35 ? -2.439 6.301 3.355 1 96.38 35 VAL B C 1
ATOM 1601 O O . VAL B 1 35 ? -2.756 7.48 3.521 1 96.38 35 VAL B O 1
ATOM 1604 N N . LEU B 1 36 ? -2.416 5.691 2.227 1 94.75 36 LEU B N 1
ATOM 1605 C CA . LEU B 1 36 ? -2.6 6.434 0.986 1 94.75 36 LEU B CA 1
ATOM 1606 C C . LEU B 1 36 ? -3.881 6.008 0.28 1 94.75 36 LEU B C 1
ATOM 1608 O O . LEU B 1 36 ? -4.414 4.93 0.552 1 94.75 36 LEU B O 1
ATOM 1612 N N . GLY B 1 37 ? -4.332 6.887 -0.617 1 92.25 37 GLY B N 1
ATOM 1613 C CA . GLY B 1 37 ? -5.562 6.719 -1.374 1 92.25 37 GLY B CA 1
ATOM 1614 C C . GLY B 1 37 ? -6.172 8.039 -1.817 1 92.25 37 GLY B C 1
ATOM 1615 O O . GLY B 1 37 ? -5.785 9.102 -1.332 1 92.25 37 GLY B O 1
ATOM 1616 N N . PRO B 1 38 ? -7.105 7.949 -2.709 1 90.56 38 PRO B N 1
ATOM 1617 C CA . PRO B 1 38 ? -7.723 9.195 -3.168 1 90.56 38 PRO B CA 1
ATOM 1618 C C . PRO B 1 38 ? -8.609 9.836 -2.105 1 90.56 38 PRO B C 1
ATOM 1620 O O . PRO B 1 38 ? -8.953 9.195 -1.107 1 90.56 38 PRO B O 1
ATOM 1623 N N . PRO B 1 39 ? -8.789 11.195 -2.287 1 90.62 39 PRO B N 1
ATOM 1624 C CA . PRO B 1 39 ? -9.773 11.805 -1.389 1 90.62 39 PRO B CA 1
ATOM 1625 C C . PRO B 1 39 ? -11.109 11.055 -1.375 1 90.62 39 PRO B C 1
ATOM 1627 O O . PRO B 1 39 ? -11.586 10.625 -2.426 1 90.62 39 PRO B O 1
ATOM 1630 N N . GLY B 1 40 ? -11.641 10.789 -0.246 1 92.5 40 GLY B N 1
ATOM 1631 C CA . GLY B 1 40 ? -12.914 10.109 -0.117 1 92.5 40 GLY B CA 1
ATOM 1632 C C . GLY B 1 40 ? -12.781 8.602 -0.014 1 92.5 40 GLY B C 1
ATOM 1633 O O . GLY B 1 40 ? -13.781 7.891 0.089 1 92.5 40 GLY B O 1
ATOM 1634 N N . SER B 1 41 ? -11.539 8.117 -0.005 1 92.88 41 SER B N 1
ATOM 1635 C CA . SER B 1 41 ? -11.336 6.668 -0.035 1 92.88 41 SER B CA 1
ATOM 1636 C C . SER B 1 41 ? -11.523 6.055 1.349 1 92.88 41 SER B C 1
ATOM 1638 O O . SER B 1 41 ? -11.57 4.832 1.49 1 92.88 41 SER B O 1
ATOM 1640 N N . GLY B 1 42 ? -11.578 6.879 2.385 1 93.06 42 GLY B N 1
ATOM 1641 C CA . GLY B 1 42 ? -11.82 6.379 3.729 1 93.06 42 GLY B CA 1
ATOM 1642 C C . GLY B 1 42 ? -10.555 6.258 4.555 1 93.06 42 GLY B C 1
ATOM 1643 O O . GLY B 1 42 ? -10.516 5.508 5.535 1 93.06 42 GLY B O 1
ATOM 1644 N N . LYS B 1 43 ? -9.531 7.008 4.18 1 93.94 43 LYS B N 1
ATOM 1645 C CA . LYS B 1 43 ? -8.25 6.953 4.887 1 93.94 43 LYS B CA 1
ATOM 1646 C C . LYS B 1 43 ? -8.422 7.344 6.352 1 93.94 43 LYS B C 1
ATOM 1648 O O . LYS B 1 43 ? -8.008 6.602 7.246 1 93.94 43 LYS B O 1
ATOM 1653 N N . GLY B 1 44 ? -9.102 8.461 6.578 1 93.81 44 GLY B N 1
ATOM 1654 C CA . GLY B 1 44 ? -9.289 8.93 7.941 1 93.81 44 GLY B CA 1
ATOM 1655 C C . GLY B 1 44 ? -10.062 7.949 8.805 1 93.81 44 GLY B C 1
ATOM 1656 O O . GLY B 1 44 ? -9.672 7.684 9.945 1 93.81 44 GLY B O 1
ATOM 1657 N N . THR B 1 45 ? -11.078 7.395 8.25 1 91.62 45 THR B N 1
ATOM 1658 C CA . THR B 1 45 ? -11.898 6.426 8.969 1 91.62 45 THR B CA 1
ATOM 1659 C C . THR B 1 45 ? -11.094 5.168 9.297 1 91.62 45 THR B C 1
ATOM 1661 O O . THR B 1 45 ? -11.133 4.68 10.43 1 91.62 45 THR B O 1
ATOM 1664 N N . GLN B 1 46 ? -10.359 4.73 8.328 1 91.44 46 GLN B N 1
ATOM 1665 C CA . GLN B 1 46 ? -9.547 3.541 8.547 1 91.44 46 GLN B CA 1
ATOM 1666 C C . GLN B 1 46 ? -8.445 3.811 9.57 1 91.44 46 GLN B C 1
ATOM 1668 O O . GLN B 1 46 ? -8.141 2.951 10.398 1 91.44 46 GLN B O 1
ATOM 1673 N N . CYS B 1 47 ? -7.82 4.961 9.516 1 94.25 47 CYS B N 1
ATOM 1674 C CA . CYS B 1 47 ? -6.797 5.312 10.492 1 94.25 47 CYS B CA 1
ATOM 1675 C C . CYS B 1 47 ? -7.367 5.312 11.906 1 94.25 47 CYS B C 1
ATOM 1677 O O . CYS B 1 47 ? -6.727 4.82 12.836 1 94.25 47 CYS B O 1
ATOM 1679 N N . GLN B 1 48 ? -8.555 5.805 12.078 1 94 48 GLN B N 1
ATOM 1680 C CA . GLN B 1 48 ? -9.172 5.832 13.398 1 94 48 GLN B CA 1
ATOM 1681 C C . GLN B 1 48 ? -9.391 4.422 13.93 1 94 48 GLN B C 1
ATOM 1683 O O . GLN B 1 48 ? -9.172 4.156 15.117 1 94 48 GLN B O 1
ATOM 1688 N N . LYS B 1 49 ? -9.758 3.562 13.055 1 88.75 49 LYS B N 1
ATOM 1689 C CA . LYS B 1 49 ? -9.945 2.174 13.469 1 88.75 49 LYS B CA 1
ATOM 1690 C C . LYS B 1 49 ? -8.625 1.542 13.891 1 88.75 49 LYS B C 1
ATOM 1692 O O . LYS B 1 49 ? -8.578 0.79 14.867 1 88.75 49 LYS B O 1
ATOM 1697 N N . ILE B 1 50 ? -7.605 1.878 13.195 1 88.06 50 ILE B N 1
ATOM 1698 C CA . ILE B 1 50 ? -6.285 1.333 13.5 1 88.06 50 ILE B CA 1
ATOM 1699 C C . ILE B 1 50 ? -5.785 1.899 14.828 1 88.06 50 ILE B C 1
ATOM 1701 O O . ILE B 1 50 ? -5.211 1.174 15.641 1 88.06 50 ILE B O 1
ATOM 1705 N N . VAL B 1 51 ? -6.031 3.145 15.023 1 90.69 51 VAL B N 1
ATOM 1706 C CA . VAL B 1 51 ? -5.641 3.795 16.266 1 90.69 51 VAL B CA 1
ATOM 1707 C C . VAL B 1 51 ? -6.309 3.096 17.453 1 90.69 51 VAL B C 1
ATOM 1709 O O . VAL B 1 51 ? -5.656 2.807 18.453 1 90.69 51 VAL B O 1
ATOM 1712 N N . GLU B 1 52 ? -7.484 2.791 17.297 1 89.44 52 GLU B N 1
ATOM 1713 C CA . GLU B 1 52 ? -8.273 2.197 18.375 1 89.44 52 GLU B CA 1
ATOM 1714 C C . GLU B 1 52 ? -7.797 0.785 18.688 1 89.44 52 GLU B C 1
ATOM 1716 O O . GLU B 1 52 ? -7.793 0.376 19.859 1 89.44 52 GLU B O 1
ATOM 1721 N N . LYS B 1 53 ? -7.23 0.217 17.781 1 82.19 53 LYS B N 1
ATOM 1722 C CA . LYS B 1 53 ? -6.973 -1.208 17.969 1 82.19 53 LYS B CA 1
ATOM 1723 C C . LYS B 1 53 ? -5.488 -1.475 18.203 1 82.19 53 LYS B C 1
ATOM 1725 O O . LYS B 1 53 ? -5.125 -2.416 18.906 1 82.19 53 LYS B O 1
ATOM 1730 N N . PHE B 1 54 ? -4.605 -0.584 17.719 1 83.5 54 PHE B N 1
ATOM 1731 C CA . PHE B 1 54 ? -3.207 -0.989 17.672 1 83.5 54 PHE B CA 1
ATOM 1732 C C . PHE B 1 54 ? -2.314 0.054 18.328 1 83.5 54 PHE B C 1
ATOM 1734 O O . PHE B 1 54 ? -1.09 -0.087 18.344 1 83.5 54 PHE B O 1
ATOM 1741 N N . GLY B 1 55 ? -2.822 1.067 18.812 1 85.81 55 GLY B N 1
ATOM 1742 C CA . GLY B 1 55 ? -2.068 2.041 19.578 1 85.81 55 GLY B CA 1
ATOM 1743 C C . GLY B 1 55 ? -1.244 2.979 18.719 1 85.81 55 GLY B C 1
ATOM 1744 O O . GLY B 1 55 ? -0.179 3.439 19.141 1 85.81 55 GLY B O 1
ATOM 1745 N N . TYR B 1 56 ? -1.486 3.146 17.578 1 92.88 56 TYR B N 1
ATOM 1746 C CA . TYR B 1 56 ? -0.886 4.156 16.703 1 92.88 56 TYR B CA 1
ATOM 1747 C C . TYR B 1 56 ? -1.452 5.539 17 1 92.88 56 TYR B C 1
ATOM 1749 O O . TYR B 1 56 ? -2.533 5.66 17.578 1 92.88 56 TYR B O 1
ATOM 1757 N N . LYS B 1 57 ? -0.629 6.516 16.719 1 96.56 57 LYS B N 1
ATOM 1758 C CA . LYS B 1 57 ? -1.144 7.879 16.609 1 96.56 57 LYS B CA 1
ATOM 1759 C C . LYS B 1 57 ? -1.404 8.25 15.148 1 96.56 57 LYS B C 1
ATOM 1761 O O . LYS B 1 57 ? -0.576 7.98 14.273 1 96.56 57 LYS B O 1
ATOM 1766 N N . HIS B 1 58 ? -2.578 8.781 14.984 1 97.62 58 HIS B N 1
ATOM 1767 C CA . HIS B 1 58 ? -2.949 9.227 13.648 1 97.62 58 HIS B CA 1
ATOM 1768 C C . HIS B 1 58 ? -2.52 10.664 13.398 1 97.62 58 HIS B C 1
ATOM 1770 O O . HIS B 1 58 ? -2.893 11.57 14.156 1 97.62 58 HIS B O 1
ATOM 1776 N N . LEU B 1 59 ? -1.699 10.852 12.328 1 98.12 59 LEU B N 1
ATOM 1777 C CA . LEU B 1 59 ? -1.338 12.188 11.844 1 98.12 59 LEU B CA 1
ATOM 1778 C C . LEU B 1 59 ? -1.859 12.406 10.43 1 98.12 59 LEU B C 1
ATOM 1780 O O . LEU B 1 59 ? -1.333 11.836 9.469 1 98.12 59 LEU B O 1
ATOM 1784 N N . SER B 1 60 ? -2.846 13.219 10.281 1 97.38 60 SER B N 1
ATOM 1785 C CA . SER B 1 60 ? -3.338 13.633 8.969 1 97.38 60 SER B CA 1
ATOM 1786 C C . SER B 1 60 ? -2.555 14.828 8.438 1 97.38 60 SER B C 1
ATOM 1788 O O . SER B 1 60 ? -2.602 15.914 9.023 1 97.38 60 SER B O 1
ATOM 1790 N N . ALA B 1 61 ? -1.892 14.641 7.328 1 97.44 61 ALA B N 1
ATOM 1791 C CA . ALA B 1 61 ? -1.146 15.758 6.758 1 97.44 61 ALA B CA 1
ATOM 1792 C C . ALA B 1 61 ? -2.074 16.922 6.422 1 97.44 61 ALA B C 1
ATOM 1794 O O . ALA B 1 61 ? -1.745 18.078 6.691 1 97.44 61 ALA B O 1
ATOM 1795 N N . GLY B 1 62 ? -3.244 16.609 5.926 1 95 62 GLY B N 1
ATOM 1796 C CA . GLY B 1 62 ? -4.203 17.656 5.609 1 95 62 GLY B CA 1
ATOM 1797 C C . GLY B 1 62 ? -4.641 18.453 6.828 1 95 62 GLY B C 1
ATOM 1798 O O . GLY B 1 62 ? -4.758 19.688 6.762 1 95 62 GLY B O 1
ATOM 1799 N N . GLU B 1 63 ? -4.855 17.766 7.902 1 95.31 63 GLU B N 1
ATOM 1800 C CA . GLU B 1 63 ? -5.266 18.453 9.125 1 95.31 63 GLU B CA 1
ATOM 1801 C C . GLU B 1 63 ? -4.137 19.328 9.68 1 95.31 63 GLU B C 1
ATOM 1803 O O . GLU B 1 63 ? -4.375 20.438 10.133 1 95.31 63 GLU B O 1
ATOM 1808 N N . LEU B 1 64 ? -2.963 18.812 9.633 1 97.5 64 LEU B N 1
ATOM 1809 C CA . LEU B 1 64 ? -1.818 19.594 10.086 1 97.5 64 LEU B CA 1
ATOM 1810 C C . LEU B 1 64 ? -1.666 20.875 9.258 1 97.5 64 LEU B C 1
ATOM 1812 O O . LEU B 1 64 ? -1.39 21.938 9.805 1 97.5 64 LEU B O 1
ATOM 1816 N N . LEU B 1 65 ? -1.877 20.703 7.969 1 97.25 65 LEU B N 1
ATOM 1817 C CA . LEU B 1 65 ? -1.762 21.859 7.082 1 97.25 65 LEU B CA 1
ATOM 1818 C C . LEU B 1 65 ? -2.869 22.859 7.355 1 97.25 65 LEU B C 1
ATOM 1820 O O . LEU B 1 65 ? -2.611 24.062 7.449 1 97.25 65 LEU B O 1
ATOM 1824 N N . ARG B 1 66 ? -4.051 22.406 7.531 1 94.88 66 ARG B N 1
ATOM 1825 C CA . ARG B 1 66 ? -5.168 23.312 7.797 1 94.88 66 ARG B CA 1
ATOM 1826 C C . ARG B 1 66 ? -5.004 23.984 9.148 1 94.88 66 ARG B C 1
ATOM 1828 O O . ARG B 1 66 ? -5.352 25.172 9.297 1 94.88 66 ARG B O 1
ATOM 1835 N N . GLU B 1 67 ? -4.531 23.281 10.109 1 96.25 67 GLU B N 1
ATOM 1836 C CA . GLU B 1 67 ? -4.254 23.875 11.414 1 96.25 67 GLU B CA 1
ATOM 1837 C C . GLU B 1 67 ? -3.184 24.953 11.312 1 96.25 67 GLU B C 1
ATOM 1839 O O . GLU B 1 67 ? -3.332 26.031 11.891 1 96.25 67 GLU B O 1
ATOM 1844 N N . GLU B 1 68 ? -2.148 24.656 10.578 1 97.38 68 GLU B N 1
ATOM 1845 C CA . GLU B 1 68 ? -1.075 25.625 10.391 1 97.38 68 GLU B CA 1
ATOM 1846 C C . GLU B 1 68 ? -1.577 26.875 9.664 1 97.38 68 GLU B C 1
ATOM 1848 O O . GLU B 1 68 ? -1.195 28 10 1 97.38 68 GLU B O 1
ATOM 1853 N N . GLN B 1 69 ? -2.391 26.625 8.711 1 95.81 69 GLN B N 1
ATOM 1854 C CA . GLN B 1 69 ? -3.008 27.719 7.945 1 95.81 69 GLN B CA 1
ATOM 1855 C C . GLN B 1 69 ? -3.77 28.672 8.859 1 95.81 69 GLN B C 1
ATOM 1857 O O . GLN B 1 69 ? -3.764 29.875 8.641 1 95.81 69 GLN B O 1
ATOM 1862 N N . ARG B 1 70 ? -4.348 28.156 9.891 1 94.31 70 ARG B N 1
ATOM 1863 C CA . ARG B 1 70 ? -5.191 28.938 10.789 1 94.31 70 ARG B CA 1
ATOM 1864 C C . ARG B 1 70 ? -4.387 29.484 11.961 1 94.31 70 ARG B C 1
ATOM 1866 O O . ARG B 1 70 ? -4.895 30.281 12.75 1 94.31 70 ARG B O 1
ATOM 1873 N N . THR B 1 71 ? -3.238 29.109 12.117 1 95.94 71 THR B N 1
ATOM 1874 C CA . THR B 1 71 ? -2.412 29.531 13.242 1 95.94 71 THR B CA 1
ATOM 1875 C C . THR B 1 71 ? -1.928 30.969 13.047 1 95.94 71 THR B C 1
ATOM 1877 O O . THR B 1 71 ? -1.193 31.25 12.102 1 95.94 71 THR B O 1
ATOM 1880 N N . PRO B 1 72 ? -2.283 31.844 13.961 1 95.62 72 PRO B N 1
ATOM 1881 C CA . PRO B 1 72 ? -1.825 33.219 13.836 1 95.62 72 PRO B CA 1
ATOM 1882 C C . PRO B 1 72 ? -0.303 33.344 13.859 1 95.62 72 PRO B C 1
ATOM 1884 O O . PRO B 1 72 ? 0.358 32.719 14.68 1 95.62 72 PRO B O 1
ATOM 1887 N N . GLY B 1 73 ? 0.212 34.125 12.961 1 95.19 73 GLY B N 1
ATOM 1888 C CA . GLY B 1 73 ? 1.64 34.406 12.953 1 95.19 73 GLY B CA 1
ATOM 1889 C C . GLY B 1 73 ? 2.455 33.312 12.297 1 95.19 73 GLY B C 1
ATOM 1890 O O . GLY B 1 73 ? 3.686 33.375 12.258 1 95.19 73 GLY B O 1
ATOM 1891 N N . SER B 1 74 ? 1.862 32.25 11.805 1 96.19 74 SER B N 1
ATOM 1892 C CA . SER B 1 74 ? 2.578 31.172 11.141 1 96.19 74 SER B CA 1
ATOM 1893 C C . SER B 1 74 ? 3.387 31.688 9.953 1 96.19 74 SER B C 1
ATOM 1895 O O . SER B 1 74 ? 2.881 32.469 9.148 1 96.19 74 SER B O 1
ATOM 1897 N N . ALA B 1 75 ? 4.602 31.203 9.859 1 95.5 75 ALA B N 1
ATOM 1898 C CA . ALA B 1 75 ? 5.465 31.547 8.742 1 95.5 75 ALA B CA 1
ATOM 1899 C C . ALA B 1 75 ? 4.973 30.906 7.445 1 95.5 75 ALA B C 1
ATOM 1901 O O . ALA B 1 75 ? 5.301 31.375 6.352 1 95.5 75 ALA B O 1
ATOM 1902 N N . TYR B 1 76 ? 4.172 29.844 7.523 1 97.31 76 TYR B N 1
ATOM 1903 C CA . TYR B 1 76 ? 3.781 29.078 6.352 1 97.31 76 TYR B CA 1
ATOM 1904 C C . TYR B 1 76 ? 2.305 29.266 6.035 1 97.31 76 TYR B C 1
ATOM 1906 O O . TYR B 1 76 ? 1.826 28.828 4.984 1 97.31 76 TYR B O 1
ATOM 1914 N N . GLY B 1 77 ? 1.558 29.828 6.891 1 97.44 77 GLY B N 1
ATOM 1915 C CA . GLY B 1 77 ? 0.105 29.875 6.836 1 97.44 77 GLY B CA 1
ATOM 1916 C C . GLY B 1 77 ? -0.429 30.359 5.5 1 97.44 77 GLY B C 1
ATOM 1917 O O . GLY B 1 77 ? -1.271 29.703 4.891 1 97.44 77 GLY B O 1
ATOM 1918 N N . GLU B 1 78 ? 0.069 31.5 5.102 1 96.38 78 GLU B N 1
ATOM 1919 C CA . GLU B 1 78 ? -0.411 32.094 3.857 1 96.38 78 GLU B CA 1
ATOM 1920 C C . GLU B 1 78 ? -0.079 31.203 2.66 1 96.38 78 GLU B C 1
ATOM 1922 O O . GLU B 1 78 ? -0.911 31.016 1.769 1 96.38 78 GLU B O 1
ATOM 1927 N N . GLU B 1 79 ? 1.103 30.703 2.65 1 97.31 79 GLU B N 1
ATOM 1928 C CA . GLU B 1 79 ? 1.513 29.828 1.562 1 97.31 79 GLU B CA 1
ATOM 1929 C C . GLU B 1 79 ? 0.631 28.578 1.499 1 97.31 79 GLU B C 1
ATOM 1931 O O . GLU B 1 79 ? 0.19 28.188 0.42 1 97.31 79 GLU B O 1
ATOM 1936 N N . ILE B 1 80 ? 0.344 28 2.592 1 97.12 80 ILE B N 1
ATOM 1937 C CA . ILE B 1 80 ? -0.501 26.812 2.67 1 97.12 80 ILE B CA 1
ATOM 1938 C C . ILE B 1 80 ? -1.898 27.141 2.148 1 97.12 80 ILE B C 1
ATOM 1940 O O . ILE B 1 80 ? -2.453 26.391 1.334 1 97.12 80 ILE B O 1
ATOM 1944 N N . ALA B 1 81 ? -2.41 28.25 2.557 1 94.25 81 ALA B N 1
ATOM 1945 C CA . ALA B 1 81 ? -3.746 28.672 2.135 1 94.25 81 ALA B CA 1
ATOM 1946 C C . ALA B 1 81 ? -3.83 28.797 0.615 1 94.25 81 ALA B C 1
ATOM 1948 O O . ALA B 1 81 ? -4.812 28.359 0.008 1 94.25 81 ALA B O 1
ATOM 1949 N N . THR B 1 82 ? -2.838 29.375 0.059 1 94.62 82 THR B N 1
ATOM 1950 C CA . THR B 1 82 ? -2.787 29.562 -1.387 1 94.62 82 THR B CA 1
ATOM 1951 C C . THR B 1 82 ? -2.82 28.219 -2.111 1 94.62 82 THR B C 1
ATOM 1953 O O . THR B 1 82 ? -3.582 28.047 -3.064 1 94.62 82 THR B O 1
ATOM 1956 N N . HIS B 1 83 ? -2.008 27.25 -1.646 1 94 83 HIS B N 1
ATOM 1957 C CA . HIS B 1 83 ? -1.95 25.938 -2.285 1 94 83 HIS B CA 1
ATOM 1958 C C . HIS B 1 83 ? -3.262 25.172 -2.111 1 94 83 HIS B C 1
ATOM 1960 O O . HIS B 1 83 ? -3.73 24.516 -3.041 1 94 83 HIS B O 1
ATOM 1966 N N . ILE B 1 84 ? -3.902 25.234 -0.979 1 89.62 84 ILE B N 1
ATOM 1967 C CA . ILE B 1 84 ? -5.168 24.562 -0.722 1 89.62 84 ILE B CA 1
ATOM 1968 C C . ILE B 1 84 ? -6.258 25.141 -1.622 1 89.62 84 ILE B C 1
ATOM 1970 O O . ILE B 1 84 ? -6.992 24.406 -2.277 1 89.62 84 ILE B O 1
ATOM 1974 N N . LYS B 1 85 ? -6.297 26.375 -1.717 1 86.06 85 LYS B N 1
ATOM 1975 C CA . LYS B 1 85 ? -7.289 27.078 -2.533 1 86.06 85 LYS B CA 1
ATOM 1976 C C . LYS B 1 85 ? -7.145 26.703 -4.008 1 86.06 85 LYS B C 1
ATOM 1978 O O . LYS B 1 85 ? -8.141 26.547 -4.711 1 86.06 85 LYS B O 1
ATOM 1983 N N . ASN B 1 86 ? -5.941 26.547 -4.457 1 88.69 86 ASN B N 1
ATOM 1984 C CA . ASN B 1 86 ? -5.664 26.328 -5.871 1 88.69 86 ASN B CA 1
ATOM 1985 C C . ASN B 1 86 ? -5.613 24.844 -6.211 1 88.69 86 ASN B C 1
ATOM 1987 O O . ASN B 1 86 ? -5.422 24.469 -7.375 1 88.69 86 ASN B O 1
ATOM 1991 N N . GLY B 1 87 ? -5.598 24.062 -5.27 1 85.62 87 GLY B N 1
ATOM 1992 C CA . GLY B 1 87 ? -5.547 22.625 -5.527 1 85.62 87 GLY B CA 1
ATOM 1993 C C . GLY B 1 87 ? -4.152 22.141 -5.867 1 85.62 87 GLY B C 1
ATOM 1994 O O . GLY B 1 87 ? -3.996 21.156 -6.605 1 85.62 87 GLY B O 1
ATOM 1995 N N . THR B 1 88 ? -3.203 22.906 -5.441 1 91.19 88 THR B N 1
ATOM 1996 C CA . THR B 1 88 ? -1.821 22.516 -5.688 1 91.19 88 THR B CA 1
ATOM 1997 C C . THR B 1 88 ? -1.188 21.953 -4.422 1 91.19 88 THR B C 1
ATOM 1999 O O . THR B 1 88 ? -1.713 22.141 -3.32 1 91.19 88 THR B O 1
ATOM 2002 N N . ILE B 1 89 ? -0.092 21.266 -4.57 1 93.5 89 ILE B N 1
ATOM 2003 C CA . ILE B 1 89 ? 0.532 20.578 -3.453 1 93.5 89 ILE B CA 1
ATOM 2004 C C . ILE B 1 89 ? 1.423 21.547 -2.676 1 93.5 89 ILE B C 1
ATOM 2006 O O . ILE B 1 89 ? 2.176 22.312 -3.27 1 93.5 89 ILE B O 1
ATOM 2010 N N . VAL B 1 90 ? 1.291 21.562 -1.448 1 96.81 90 VAL B N 1
ATOM 2011 C CA . VAL B 1 90 ? 2.141 22.344 -0.556 1 96.81 90 VAL B CA 1
ATOM 2012 C C . VAL B 1 90 ? 3.584 21.859 -0.654 1 96.81 90 VAL B C 1
ATOM 2014 O O . VAL B 1 90 ? 3.832 20.656 -0.732 1 96.81 90 VAL B O 1
ATOM 2017 N N . PRO B 1 91 ? 4.566 22.812 -0.705 1 97.44 91 PRO B N 1
ATOM 2018 C CA . PRO B 1 91 ? 5.965 22.375 -0.758 1 97.44 91 PRO B CA 1
ATOM 2019 C C . PRO B 1 91 ? 6.293 21.312 0.291 1 97.44 91 PRO B C 1
ATOM 2021 O O . PRO B 1 91 ? 5.914 21.453 1.456 1 97.44 91 PRO B O 1
ATOM 2024 N N . VAL B 1 92 ? 7.027 20.328 -0.106 1 98.19 92 VAL B N 1
ATOM 2025 C CA . VAL B 1 92 ? 7.227 19.125 0.683 1 98.19 92 VAL B CA 1
ATOM 2026 C C . VAL B 1 92 ? 7.949 19.469 1.983 1 98.19 92 VAL B C 1
ATOM 2028 O O . VAL B 1 92 ? 7.695 18.844 3.021 1 98.19 92 VAL B O 1
ATOM 2031 N N . ALA B 1 93 ? 8.828 20.422 1.949 1 97.94 93 ALA B N 1
ATOM 2032 C CA . ALA B 1 93 ? 9.586 20.797 3.141 1 97.94 93 ALA B CA 1
ATOM 2033 C C . ALA B 1 93 ? 8.656 21.25 4.262 1 97.94 93 ALA B C 1
ATOM 2035 O O . ALA B 1 93 ? 8.914 20.984 5.438 1 97.94 93 ALA B O 1
ATOM 2036 N N . ILE B 1 94 ? 7.613 21.922 3.941 1 98.12 94 ILE B N 1
ATOM 2037 C CA . ILE B 1 94 ? 6.656 22.406 4.93 1 98.12 94 ILE B CA 1
ATOM 2038 C C . ILE B 1 94 ? 5.926 21.219 5.555 1 98.12 94 ILE B C 1
ATOM 2040 O O . ILE B 1 94 ? 5.852 21.109 6.781 1 98.12 94 ILE B O 1
ATOM 2044 N N . THR B 1 95 ? 5.41 20.344 4.711 1 98.19 95 THR B N 1
ATOM 2045 C CA . THR B 1 95 ? 4.664 19.188 5.211 1 98.19 95 THR B CA 1
ATOM 2046 C C . THR B 1 95 ? 5.555 18.297 6.07 1 98.19 95 THR B C 1
ATOM 2048 O O . THR B 1 95 ? 5.148 17.859 7.148 1 98.19 95 THR B O 1
ATOM 2051 N N . CYS B 1 96 ? 6.793 18.078 5.609 1 98.31 96 CYS B N 1
ATOM 2052 C CA . CYS B 1 96 ? 7.723 17.281 6.391 1 98.31 96 CYS B CA 1
ATOM 2053 C C . CYS B 1 96 ? 8.008 17.922 7.738 1 98.31 96 CYS B C 1
ATOM 2055 O O . CYS B 1 96 ? 8.078 17.234 8.758 1 98.31 96 CYS B O 1
ATOM 2057 N N . SER B 1 97 ? 8.156 19.203 7.691 1 97.81 97 SER B N 1
ATOM 2058 C CA . SER B 1 97 ? 8.43 19.922 8.938 1 97.81 97 SER B CA 1
ATOM 2059 C C . SER B 1 97 ? 7.273 19.766 9.922 1 97.81 97 SER B C 1
ATOM 2061 O O . SER B 1 97 ? 7.492 19.531 11.109 1 97.81 97 SER B O 1
ATOM 2063 N N . LEU B 1 98 ? 6.09 19.891 9.484 1 98.06 98 LEU B N 1
ATOM 2064 C CA . LEU B 1 98 ? 4.914 19.781 10.344 1 98.06 98 LEU B CA 1
ATOM 2065 C C . LEU B 1 98 ? 4.781 18.359 10.891 1 98.06 98 LEU B C 1
ATOM 2067 O O . LEU B 1 98 ? 4.477 18.172 12.07 1 98.06 98 LEU B O 1
ATOM 2071 N N . LEU B 1 99 ? 5.027 17.391 10.062 1 98.25 99 LEU B N 1
ATOM 2072 C CA . LEU B 1 99 ? 4.961 15.992 10.484 1 98.25 99 LEU B CA 1
ATOM 2073 C C . LEU B 1 99 ? 6.051 15.68 11.508 1 98.25 99 LEU B C 1
ATOM 2075 O O . LEU B 1 99 ? 5.789 15.023 12.516 1 98.25 99 LEU B O 1
ATOM 2079 N N . ASP B 1 100 ? 7.262 16.172 11.219 1 97.94 100 ASP B N 1
ATOM 2080 C CA . ASP B 1 100 ? 8.383 15.961 12.133 1 97.94 100 ASP B CA 1
ATOM 2081 C C . ASP B 1 100 ? 8.086 16.547 13.508 1 97.94 100 ASP B C 1
ATOM 2083 O O . ASP B 1 100 ? 8.273 15.891 14.523 1 97.94 100 ASP B O 1
ATOM 2087 N N . ARG B 1 101 ? 7.559 17.75 13.531 1 96.5 101 ARG B N 1
ATOM 2088 C CA . ARG B 1 101 ? 7.207 18.422 14.773 1 96.5 101 ARG B CA 1
ATOM 2089 C C . ARG B 1 101 ? 6.121 17.656 15.523 1 96.5 101 ARG B C 1
ATOM 2091 O O . ARG B 1 101 ? 6.199 17.484 16.734 1 96.5 101 ARG B O 1
ATOM 2098 N N . ALA B 1 102 ? 5.113 17.219 14.797 1 97.44 102 ALA B N 1
ATOM 2099 C CA . ALA B 1 102 ? 4.012 16.484 15.414 1 97.44 102 ALA B CA 1
ATOM 2100 C C . ALA B 1 102 ? 4.504 15.188 16.047 1 97.44 102 ALA B C 1
ATOM 2102 O O . ALA B 1 102 ? 4.059 14.812 17.125 1 97.44 102 ALA B O 1
ATOM 2103 N N . MET B 1 103 ? 5.395 14.484 15.352 1 97.25 103 MET B N 1
ATOM 2104 C CA . MET B 1 103 ? 5.918 13.227 15.875 1 97.25 103 MET B CA 1
ATOM 2105 C C . MET B 1 103 ? 6.785 13.461 17.109 1 97.25 103 MET B C 1
ATOM 2107 O O . MET B 1 103 ? 6.73 12.695 18.062 1 97.25 103 MET B O 1
ATOM 2111 N N . LYS B 1 104 ? 7.52 14.508 17.094 1 95.5 104 LYS B N 1
ATOM 2112 C CA . LYS B 1 104 ? 8.414 14.805 18.203 1 95.5 104 LYS B CA 1
ATOM 2113 C C . LYS B 1 104 ? 7.629 15.211 19.438 1 95.5 104 LYS B C 1
ATOM 2115 O O . LYS B 1 104 ? 8.062 14.961 20.562 1 95.5 104 LYS B O 1
ATOM 2120 N N . LYS B 1 105 ? 6.531 15.82 19.156 1 94.19 105 LYS B N 1
ATOM 2121 C CA . LYS B 1 105 ? 5.711 16.297 20.266 1 94.19 105 LYS B CA 1
ATOM 2122 C C . LYS B 1 105 ? 4.941 15.156 20.922 1 94.19 105 LYS B C 1
ATOM 2124 O O . LYS B 1 105 ? 4.461 15.281 22.047 1 94.19 105 LYS B O 1
ATOM 2129 N N . ASP B 1 106 ? 4.859 14.102 20.188 1 89.44 106 ASP B N 1
ATOM 21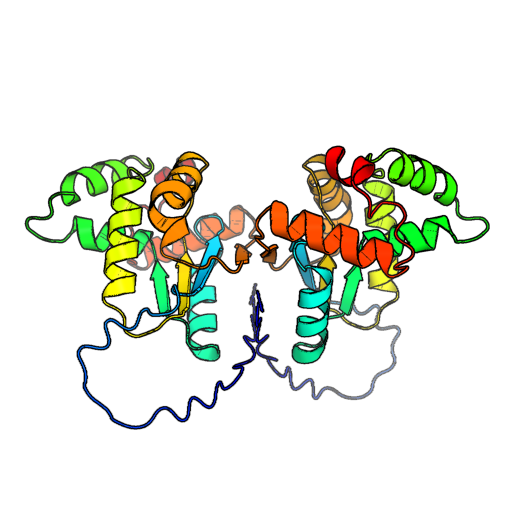30 C CA . ASP B 1 106 ? 4.02 13.008 20.672 1 89.44 106 ASP B CA 1
ATOM 2131 C C . ASP B 1 106 ? 4.848 11.984 21.453 1 89.44 106 ASP B C 1
ATOM 2133 O O . ASP B 1 106 ? 6.043 11.82 21.188 1 89.44 106 ASP B O 1
ATOM 2137 N N . GLY B 1 107 ? 4.355 11.328 22.391 1 84.06 107 GLY B N 1
ATOM 2138 C CA . GLY B 1 107 ? 5.051 10.375 23.234 1 84.06 107 GLY B CA 1
ATOM 2139 C C . GLY B 1 107 ? 5.074 8.969 22.672 1 84.06 107 GLY B C 1
ATOM 2140 O O . GLY B 1 107 ? 5.836 8.117 23.141 1 84.06 107 GLY B O 1
ATOM 2141 N N . THR B 1 108 ? 4.293 8.719 21.625 1 88.5 108 THR B N 1
ATOM 2142 C CA . THR B 1 108 ? 4.285 7.387 21.031 1 88.5 108 THR B CA 1
ATOM 2143 C C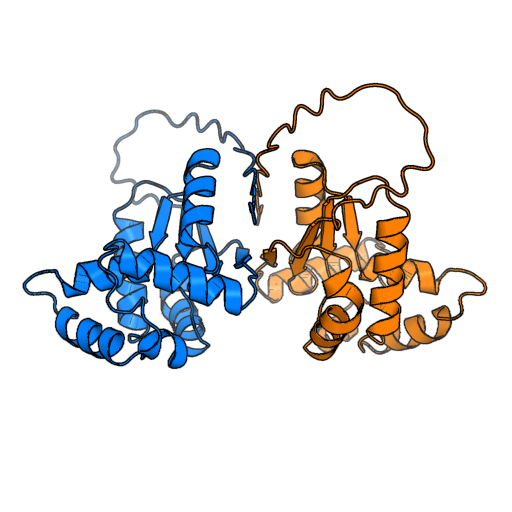 . THR B 1 108 ? 5.406 7.246 20 1 88.5 108 THR B C 1
ATOM 2145 O O . THR B 1 108 ? 5.996 8.242 19.578 1 88.5 108 THR B O 1
ATOM 2148 N N . ASN B 1 109 ? 5.656 5.961 19.688 1 93.25 109 ASN B N 1
ATOM 2149 C CA . ASN B 1 109 ? 6.668 5.68 18.672 1 93.25 109 ASN B CA 1
ATOM 2150 C C . ASN B 1 109 ? 6.051 5.043 17.438 1 93.25 109 ASN B C 1
ATOM 2152 O O . ASN B 1 109 ? 6.766 4.512 16.578 1 93.25 109 ASN B O 1
ATOM 2156 N N . LYS B 1 110 ? 4.727 5.07 17.312 1 94.62 110 LYS B N 1
ATOM 2157 C CA . LYS B 1 110 ? 4.012 4.512 16.172 1 94.62 110 LYS B CA 1
ATOM 2158 C C . LYS B 1 110 ? 3.035 5.523 15.578 1 94.62 110 LYS B C 1
ATOM 2160 O O . LYS B 1 110 ? 2.145 6.016 16.266 1 94.62 110 LYS B O 1
ATOM 2165 N N . PHE B 1 111 ? 3.219 5.762 14.297 1 97.25 111 PHE B N 1
ATOM 2166 C CA . PHE B 1 111 ? 2.41 6.809 13.68 1 97.25 111 PHE B CA 1
ATOM 2167 C C . PHE B 1 111 ? 1.803 6.32 12.375 1 97.25 111 PHE B C 1
ATOM 2169 O O . PHE B 1 111 ? 2.459 5.625 11.594 1 97.25 111 PHE B O 1
ATOM 2176 N N . LEU B 1 112 ? 0.544 6.664 12.148 1 97.31 112 LEU B N 1
ATOM 2177 C CA . LEU B 1 112 ? -0.1 6.621 10.844 1 97.31 112 LEU B CA 1
ATOM 2178 C C . LEU B 1 112 ? -0.114 8 10.195 1 97.31 112 LEU B C 1
ATOM 2180 O O . LEU B 1 112 ? -0.56 8.977 10.805 1 97.31 112 LEU B O 1
ATOM 2184 N N . ILE B 1 113 ? 0.395 7.98 9.039 1 97.75 113 ILE B N 1
ATOM 2185 C CA . ILE B 1 113 ? 0.335 9.234 8.305 1 97.75 113 ILE B CA 1
ATOM 2186 C C . ILE B 1 113 ? -0.569 9.078 7.082 1 97.75 113 ILE B C 1
ATOM 2188 O O . ILE B 1 113 ? -0.296 8.25 6.203 1 97.75 113 ILE B O 1
ATOM 2192 N N . ASP B 1 114 ? -1.614 9.789 6.988 1 97.5 114 ASP B N 1
ATOM 2193 C CA . ASP B 1 114 ? -2.467 9.766 5.805 1 97.5 114 ASP B CA 1
ATOM 2194 C C . ASP B 1 114 ? -2.365 11.078 5.031 1 97.5 114 ASP B C 1
ATOM 2196 O O . ASP B 1 114 ? -2.018 12.117 5.598 1 97.5 114 ASP B O 1
ATOM 2200 N N . GLY B 1 115 ? -2.572 10.922 3.74 1 94.06 115 GLY B N 1
ATOM 2201 C CA . GLY B 1 115 ? -2.594 12.094 2.883 1 94.06 115 GLY B CA 1
ATOM 2202 C C . GLY B 1 115 ? -1.214 12.523 2.424 1 94.06 115 GLY B C 1
ATOM 2203 O O . GLY B 1 115 ? -1.033 13.641 1.948 1 94.06 115 GLY B O 1
ATOM 2204 N N . PHE B 1 116 ? -0.304 11.766 2.707 1 96.31 116 PHE B N 1
ATOM 2205 C CA . PHE B 1 116 ? 1.086 12.039 2.359 1 96.31 116 PHE B CA 1
ATOM 2206 C C . PHE B 1 116 ? 1.876 10.742 2.232 1 96.31 116 PHE B C 1
ATOM 2208 O O . PHE B 1 116 ? 1.744 9.844 3.066 1 96.31 116 PHE B O 1
ATOM 2215 N N . PRO B 1 117 ? 2.713 10.641 1.229 1 95.94 117 PRO B N 1
ATOM 2216 C CA . PRO B 1 117 ? 3.008 11.562 0.129 1 95.94 117 PRO B CA 1
ATOM 2217 C C . PRO B 1 117 ? 1.971 11.492 -0.99 1 95.94 117 PRO B C 1
ATOM 2219 O O . PRO B 1 117 ? 1.216 10.523 -1.08 1 95.94 117 PRO B O 1
ATOM 2222 N N . ARG B 1 118 ? 1.972 12.508 -1.829 1 93 118 ARG B N 1
ATOM 2223 C CA . ARG B 1 118 ? 0.935 12.586 -2.854 1 93 118 ARG B CA 1
ATOM 2224 C C . ARG B 1 118 ? 1.538 12.492 -4.25 1 93 118 ARG B C 1
ATOM 2226 O O . ARG B 1 118 ? 0.821 12.273 -5.23 1 93 118 ARG B O 1
ATOM 2233 N N . ASN B 1 119 ? 2.797 12.719 -4.363 1 90.88 119 ASN B N 1
ATOM 2234 C CA . ASN B 1 119 ? 3.496 12.633 -5.641 1 90.88 119 ASN B CA 1
ATOM 2235 C C . ASN B 1 119 ? 4.977 12.32 -5.453 1 90.88 119 ASN B C 1
ATOM 2237 O O . ASN B 1 119 ? 5.43 12.094 -4.328 1 90.88 119 ASN B O 1
ATOM 2241 N N . LYS B 1 120 ? 5.699 12.266 -6.539 1 91.25 120 LYS B N 1
ATOM 2242 C CA . LYS B 1 120 ? 7.117 11.906 -6.496 1 91.25 120 LYS B CA 1
ATOM 2243 C C . LYS B 1 120 ? 7.922 12.945 -5.719 1 91.25 120 LYS B C 1
ATOM 2245 O O . LYS B 1 120 ? 8.836 12.594 -4.973 1 91.25 120 LYS B O 1
ATOM 2250 N N . ASP B 1 121 ? 7.586 14.172 -5.918 1 93.94 121 ASP B N 1
ATOM 2251 C CA . ASP B 1 121 ? 8.281 15.234 -5.199 1 93.94 121 ASP B CA 1
ATOM 2252 C C . ASP B 1 121 ? 8.125 15.07 -3.691 1 93.94 121 ASP B C 1
ATOM 2254 O O . ASP B 1 121 ? 9.094 15.234 -2.941 1 93.94 121 ASP B O 1
ATOM 2258 N N . ASN B 1 122 ? 6.938 14.781 -3.225 1 96.31 122 ASN B N 1
ATOM 2259 C CA . ASN B 1 122 ? 6.707 14.484 -1.814 1 96.31 122 ASN B CA 1
ATOM 2260 C C . ASN B 1 122 ? 7.566 13.32 -1.338 1 96.31 122 ASN B C 1
ATOM 2262 O O . ASN B 1 122 ? 8.188 13.391 -0.277 1 96.31 122 ASN B O 1
ATOM 2266 N N . LEU B 1 123 ? 7.57 12.312 -2.139 1 93.44 123 LEU B N 1
ATOM 2267 C CA . LEU B 1 123 ? 8.305 11.109 -1.757 1 93.44 123 LEU B CA 1
ATOM 2268 C C . LEU B 1 123 ? 9.805 11.398 -1.664 1 93.44 123 LEU B C 1
ATOM 2270 O O . LEU B 1 123 ? 10.453 11.016 -0.688 1 93.44 123 LEU B O 1
ATOM 2274 N N . ASP B 1 124 ? 10.328 12.031 -2.65 1 93.12 124 ASP B N 1
ATOM 2275 C CA . ASP B 1 124 ? 11.742 12.383 -2.662 1 93.12 124 ASP B CA 1
ATOM 2276 C C . ASP B 1 124 ? 12.094 13.305 -1.496 1 93.12 124 ASP B C 1
ATOM 2278 O O . ASP B 1 124 ? 13.125 13.117 -0.84 1 93.12 124 ASP B O 1
ATOM 2282 N N . GLY B 1 125 ? 11.281 14.25 -1.287 1 96.62 125 GLY B N 1
ATOM 2283 C CA . GLY B 1 125 ? 11.484 15.141 -0.154 1 96.62 125 GLY B CA 1
ATOM 2284 C C . GLY B 1 12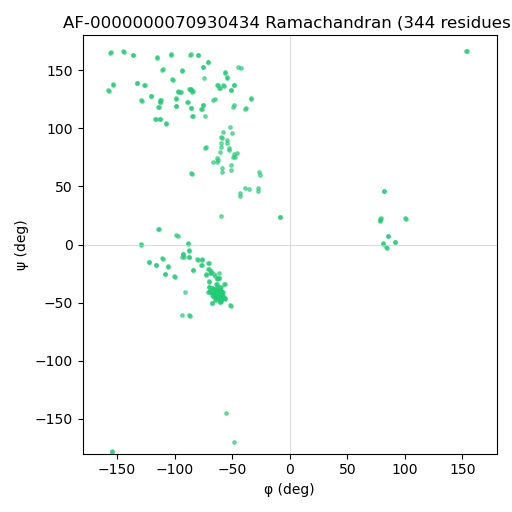5 ? 11.445 14.422 1.182 1 96.62 125 GLY B C 1
ATOM 2285 O O . GLY B 1 125 ? 12.273 14.688 2.059 1 96.62 125 GLY B O 1
ATOM 2286 N N . TRP B 1 126 ? 10.523 13.539 1.283 1 96.81 126 TRP B N 1
ATOM 2287 C CA . TRP B 1 126 ? 10.445 12.719 2.49 1 96.81 126 TRP B CA 1
ATOM 2288 C C . TRP B 1 126 ? 11.719 11.906 2.68 1 96.81 126 TRP B C 1
ATOM 2290 O O . TRP B 1 126 ? 12.289 11.883 3.773 1 96.81 126 TRP B O 1
ATOM 2300 N N . ASN B 1 127 ? 12.125 11.258 1.681 1 92.75 127 ASN B N 1
ATOM 2301 C CA . ASN B 1 127 ? 13.336 10.445 1.757 1 92.75 127 ASN B CA 1
ATOM 2302 C C . ASN B 1 127 ? 14.547 11.281 2.152 1 92.75 127 ASN B C 1
ATOM 2304 O O . ASN B 1 127 ? 15.398 10.82 2.914 1 92.75 127 ASN B O 1
ATOM 2308 N N . GLY B 1 128 ? 14.68 12.375 1.675 1 94.62 128 GLY B N 1
ATOM 2309 C CA . GLY B 1 128 ? 15.797 13.25 1.996 1 94.62 128 GLY B CA 1
ATOM 2310 C C . GLY B 1 128 ? 15.742 13.789 3.412 1 94.62 128 GLY B C 1
ATOM 2311 O O . GLY B 1 128 ? 16.766 13.875 4.09 1 94.62 128 GLY B O 1
ATOM 2312 N N . GLU B 1 129 ? 14.547 14.086 3.893 1 96.5 129 GLU B N 1
ATOM 2313 C CA . GLU B 1 129 ? 14.414 14.852 5.125 1 96.5 129 GLU B CA 1
ATOM 2314 C C . GLU B 1 129 ? 14.117 13.945 6.316 1 96.5 129 GLU B C 1
ATOM 2316 O O . GLU B 1 129 ? 14.445 14.281 7.457 1 96.5 129 GLU B O 1
ATOM 2321 N N . MET B 1 130 ? 13.453 12.797 5.969 1 96.56 130 MET B N 1
ATOM 2322 C CA . MET B 1 130 ? 12.859 12.086 7.102 1 96.56 130 MET B CA 1
ATOM 2323 C C . MET B 1 130 ? 13.383 10.664 7.191 1 96.56 130 MET B C 1
ATOM 2325 O O . MET B 1 130 ? 13.234 10.008 8.227 1 96.56 130 MET B O 1
ATOM 2329 N N . SER B 1 131 ? 14.008 10.188 6.137 1 91.12 131 SER B N 1
ATOM 2330 C CA . SER B 1 131 ? 14.336 8.766 6.086 1 91.12 131 SER B CA 1
ATOM 2331 C C . SER B 1 131 ? 15.266 8.367 7.227 1 91.12 131 SER B C 1
ATOM 2333 O O . SER B 1 131 ? 15.227 7.23 7.699 1 91.12 131 SER B O 1
ATOM 2335 N N . ASP B 1 132 ? 16.078 9.273 7.695 1 93 132 ASP B N 1
ATOM 2336 C CA . ASP B 1 132 ? 17.016 8.969 8.781 1 93 132 ASP B CA 1
ATOM 2337 C C . ASP B 1 132 ? 16.359 9.188 10.141 1 93 132 ASP B C 1
ATOM 2339 O O . ASP B 1 132 ? 16.938 8.844 11.18 1 93 132 ASP B O 1
ATOM 2343 N N . LYS B 1 133 ? 15.203 9.664 10.148 1 95.31 133 LYS B N 1
ATOM 2344 C CA . LYS B 1 133 ? 14.547 10.031 11.398 1 95.31 133 LYS B CA 1
ATOM 2345 C C . LYS B 1 133 ? 13.469 9.023 11.781 1 95.31 133 LYS B C 1
ATOM 2347 O O . LYS B 1 133 ? 13.031 8.969 12.93 1 95.31 133 LYS B O 1
ATOM 2352 N N . VAL B 1 134 ? 13.031 8.242 10.734 1 95.25 134 VAL B N 1
ATOM 2353 C CA . VAL B 1 134 ? 11.914 7.348 10.992 1 95.25 134 VAL B CA 1
ATOM 2354 C C . VAL B 1 134 ? 12.188 5.984 10.375 1 95.25 134 VAL B C 1
ATOM 2356 O O . VAL B 1 134 ? 13.094 5.84 9.555 1 95.25 134 VAL B O 1
ATOM 2359 N N . HIS B 1 135 ? 11.422 5.051 10.852 1 90.94 135 HIS B N 1
ATOM 2360 C CA . HIS B 1 135 ? 11.328 3.742 10.211 1 90.94 135 HIS B CA 1
ATOM 2361 C C . HIS B 1 135 ? 9.992 3.564 9.5 1 90.94 135 HIS B C 1
ATOM 2363 O O . HIS B 1 135 ? 8.961 3.377 10.141 1 90.94 135 HIS B O 1
ATOM 2369 N N . LEU B 1 136 ? 10.094 3.678 8.188 1 91.25 136 LEU B N 1
ATOM 2370 C CA . LEU B 1 136 ? 8.883 3.418 7.418 1 91.25 136 LEU B CA 1
ATOM 2371 C C . LEU B 1 136 ? 8.617 1.919 7.316 1 91.25 136 LEU B C 1
ATOM 2373 O O . LEU B 1 136 ? 9.375 1.194 6.66 1 91.25 136 LEU B O 1
ATOM 2377 N N . GLN B 1 137 ? 7.559 1.523 7.848 1 86.62 137 GLN B N 1
ATOM 2378 C CA . GLN B 1 137 ? 7.27 0.094 7.926 1 86.62 137 GLN B CA 1
ATOM 2379 C C . GLN B 1 137 ? 6.574 -0.396 6.66 1 86.62 137 GLN B C 1
ATOM 2381 O O . GLN B 1 137 ? 7.051 -1.324 6 1 86.62 137 GLN B O 1
ATOM 2386 N N . PHE B 1 138 ? 5.426 0.136 6.391 1 88.56 138 PHE B N 1
ATOM 2387 C CA . PHE B 1 138 ? 4.68 -0.226 5.191 1 88.56 138 PHE B CA 1
ATOM 2388 C C . PHE B 1 138 ? 3.729 0.894 4.785 1 88.56 138 PHE B C 1
ATOM 2390 O O . PHE B 1 138 ? 3.615 1.903 5.48 1 88.56 138 PHE B O 1
ATOM 2397 N N . VAL B 1 139 ? 3.277 0.741 3.572 1 91.38 139 VAL B N 1
ATOM 2398 C CA . VAL B 1 139 ? 2.303 1.658 2.992 1 91.38 139 VAL B CA 1
ATOM 2399 C C . VAL B 1 139 ? 0.973 0.937 2.785 1 91.38 139 VAL B C 1
ATOM 2401 O O . VAL B 1 139 ? 0.931 -0.138 2.182 1 91.38 139 VAL B O 1
ATOM 2404 N N . LEU B 1 140 ? -0.019 1.521 3.363 1 93.19 140 LEU B N 1
ATOM 2405 C CA . LEU B 1 140 ? -1.383 1.057 3.133 1 93.19 140 LEU B CA 1
ATOM 2406 C C . LEU B 1 140 ? -2.082 1.918 2.086 1 93.19 140 LEU B C 1
ATOM 2408 O O . LEU B 1 140 ? -2.238 3.127 2.275 1 93.19 140 LEU B O 1
ATOM 2412 N N . PHE B 1 141 ? -2.453 1.248 1.05 1 91.12 141 PHE B N 1
ATOM 2413 C CA . PHE B 1 141 ? -3.166 1.976 0.006 1 91.12 141 PHE B CA 1
ATOM 2414 C C . PHE B 1 141 ? -4.613 1.506 -0.09 1 91.12 141 PHE B C 1
ATOM 2416 O O . PHE B 1 141 ? -4.875 0.328 -0.343 1 91.12 141 PHE B O 1
ATOM 2423 N N . LEU B 1 142 ? -5.465 2.449 0.07 1 91.62 142 LEU B N 1
ATOM 2424 C CA . LEU B 1 142 ? -6.887 2.133 -0.014 1 91.62 142 LEU B CA 1
ATOM 2425 C C . LEU B 1 142 ? -7.418 2.383 -1.423 1 91.62 142 LEU B C 1
ATOM 2427 O O . LEU B 1 142 ? -7.156 3.434 -2.012 1 91.62 142 LEU B O 1
ATOM 2431 N N . GLU B 1 143 ? -8.109 1.342 -1.852 1 84.44 143 GLU B N 1
ATOM 2432 C CA . GLU B 1 143 ? -8.781 1.483 -3.143 1 84.44 143 GLU B CA 1
ATOM 2433 C C . GLU B 1 143 ? -10.266 1.759 -2.967 1 84.44 143 GLU B C 1
ATOM 2435 O O . GLU B 1 143 ? -10.906 1.196 -2.076 1 84.44 143 GLU B O 1
ATOM 2440 N N . CYS B 1 144 ? -10.773 2.656 -3.877 1 86.38 144 CYS B N 1
ATOM 2441 C CA . CYS B 1 144 ? -12.18 3.039 -3.844 1 86.38 144 CYS B CA 1
ATOM 2442 C C . CYS B 1 144 ? -12.633 3.561 -5.199 1 86.38 144 CYS B C 1
ATOM 2444 O O . CYS B 1 144 ? -11.93 4.352 -5.836 1 86.38 144 CYS B O 1
ATOM 2446 N N . PRO B 1 145 ? -13.766 3.064 -5.656 1 86.25 145 PRO B N 1
ATOM 2447 C CA . PRO B 1 145 ? -14.281 3.607 -6.918 1 86.25 145 PRO B CA 1
ATOM 2448 C C . PRO B 1 145 ? -14.422 5.129 -6.891 1 86.25 145 PRO B C 1
ATOM 2450 O O . PRO B 1 145 ? -14.82 5.695 -5.867 1 86.25 145 PRO B O 1
ATOM 2453 N N . GLU B 1 146 ? -14.148 5.707 -8.008 1 88.5 146 GLU B N 1
ATOM 2454 C CA . GLU B 1 146 ? -14.148 7.164 -8.117 1 88.5 146 GLU B CA 1
ATOM 2455 C C . GLU B 1 146 ? -15.5 7.742 -7.711 1 88.5 146 GLU B C 1
ATOM 2457 O O . GLU B 1 146 ? -15.562 8.719 -6.961 1 88.5 146 GLU B O 1
ATOM 2462 N N . GLN B 1 147 ? -16.547 7.168 -8.203 1 92.56 147 GLN B N 1
ATOM 2463 C CA . GLN B 1 147 ? -17.875 7.68 -7.902 1 92.56 147 GLN B CA 1
ATOM 2464 C C . GLN B 1 147 ? -18.156 7.66 -6.398 1 92.56 147 GLN B C 1
ATOM 2466 O O . GLN B 1 147 ? -18.719 8.609 -5.855 1 92.56 147 GLN B O 1
ATOM 2471 N N . THR B 1 148 ? -17.734 6.637 -5.797 1 92.75 148 THR B N 1
ATOM 2472 C CA . THR B 1 148 ? -17.891 6.523 -4.352 1 92.75 148 THR B CA 1
ATOM 2473 C C . THR B 1 148 ? -17.078 7.59 -3.627 1 92.75 148 THR B C 1
ATOM 2475 O O . THR B 1 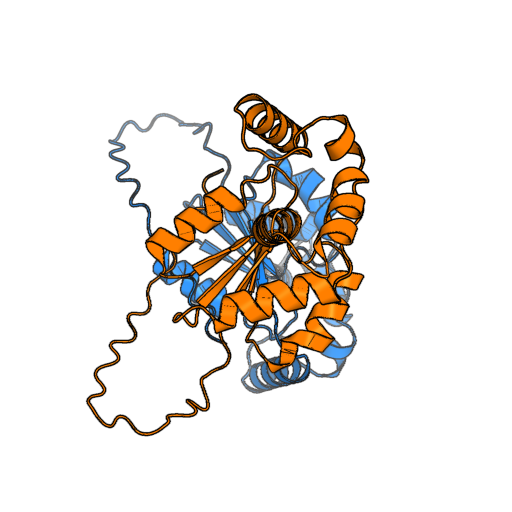148 ? -17.562 8.219 -2.686 1 92.75 148 THR B O 1
ATOM 2478 N N . CYS B 1 149 ? -15.891 7.809 -4.074 1 93.12 149 CYS B N 1
ATOM 2479 C CA . CYS B 1 149 ? -15.023 8.82 -3.484 1 93.12 149 CYS B CA 1
ATOM 2480 C C . CYS B 1 149 ? -15.648 10.203 -3.584 1 93.12 149 CYS B C 1
ATOM 2482 O O . CYS B 1 149 ? -15.703 10.938 -2.596 1 93.12 149 CYS B O 1
ATOM 2484 N N . VAL B 1 150 ? -16.109 10.484 -4.75 1 95.06 150 VAL B N 1
ATOM 2485 C CA . VAL B 1 150 ? -16.703 11.789 -5.008 1 95.06 150 VAL B CA 1
ATOM 2486 C C . VAL B 1 150 ? -17.922 12 -4.109 1 95.06 150 VAL B C 1
ATOM 2488 O O . VAL B 1 150 ? -18.047 13.031 -3.453 1 95.06 150 VAL B O 1
ATOM 2491 N N . GLU B 1 151 ? -18.75 11.031 -4.008 1 96.56 151 GLU B N 1
ATOM 2492 C CA . GLU B 1 151 ? -19.953 11.117 -3.184 1 96.56 151 GLU B CA 1
ATOM 2493 C C . GLU B 1 151 ? -19.609 11.344 -1.716 1 96.56 151 GLU B C 1
ATOM 2495 O O . GLU B 1 151 ? -20.234 12.164 -1.04 1 96.56 151 GLU B O 1
ATOM 2500 N N . ARG B 1 152 ? -18.656 10.664 -1.275 1 95.19 152 ARG B N 1
ATOM 2501 C CA . ARG B 1 152 ? -18.25 10.789 0.121 1 95.19 152 ARG B CA 1
ATOM 2502 C C . ARG B 1 152 ? -17.688 12.172 0.406 1 95.19 152 ARG B C 1
ATOM 2504 O O . ARG B 1 152 ? -17.969 12.766 1.446 1 95.19 152 ARG B O 1
ATOM 2511 N N . CYS B 1 153 ? -16.891 12.719 -0.503 1 94.25 153 CYS B N 1
ATOM 2512 C CA . CYS B 1 153 ? -16.344 14.055 -0.338 1 94.25 153 CYS B CA 1
ATOM 2513 C C . CYS B 1 153 ? -17.438 15.109 -0.296 1 94.25 153 CYS B C 1
ATOM 2515 O O . CYS B 1 153 ? -17.438 15.992 0.564 1 94.25 153 CYS B O 1
ATOM 2517 N N . LEU B 1 154 ? -18.344 14.945 -1.202 1 95 154 LEU B N 1
ATOM 2518 C CA . LEU B 1 154 ? -19.438 15.914 -1.288 1 95 154 LEU B CA 1
ATOM 2519 C C . LEU B 1 154 ? -20.312 15.859 -0.048 1 95 154 LEU B C 1
ATOM 2521 O O . LEU B 1 154 ? -20.703 16.891 0.494 1 95 154 LEU B O 1
ATOM 2525 N N . LYS B 1 155 ? -20.562 14.703 0.405 1 96.12 155 LYS B N 1
ATOM 2526 C CA . LYS B 1 155 ? -21.375 14.531 1.61 1 96.12 155 LYS B CA 1
ATOM 2527 C C . LYS B 1 155 ? -20.672 15.133 2.826 1 96.12 155 LYS B C 1
ATOM 2529 O O . LYS B 1 155 ? -21.312 15.82 3.633 1 96.12 155 LYS B O 1
ATOM 2534 N N . ARG B 1 156 ? -19.469 14.844 2.914 1 93.81 156 ARG B N 1
ATOM 2535 C CA . ARG B 1 156 ? -18.688 15.391 4.023 1 93.81 156 ARG B CA 1
ATOM 2536 C C . ARG B 1 156 ? -18.672 16.922 3.986 1 93.81 156 ARG B C 1
ATOM 2538 O O . ARG B 1 156 ? -18.781 17.562 5.027 1 93.81 156 ARG B O 1
ATOM 2545 N N . GLY B 1 157 ? -18.531 17.5 2.801 1 91 157 GLY B N 1
ATOM 2546 C CA . GLY B 1 157 ? -18.594 18.938 2.645 1 91 157 GLY B CA 1
ATOM 2547 C C . GLY B 1 157 ? -19.922 19.531 3.066 1 91 157 GLY B C 1
ATOM 2548 O O . GLY B 1 157 ? -19.969 20.562 3.736 1 91 157 GLY B O 1
ATOM 2549 N N . GLN B 1 158 ? -20.938 18.891 2.75 1 92.19 158 GLN B N 1
ATOM 2550 C CA . GLN B 1 158 ? -22.281 19.344 3.051 1 92.19 158 GLN B CA 1
ATOM 2551 C C . GLN B 1 158 ? -22.562 19.297 4.551 1 92.19 158 GLN B C 1
ATOM 2553 O O . GLN B 1 158 ? -23.359 20.078 5.062 1 92.19 158 GLN B O 1
ATOM 2558 N N . GLN B 1 159 ? -21.844 18.5 5.23 1 92.25 159 GLN B N 1
ATOM 2559 C CA . GLN B 1 159 ? -22.047 18.328 6.664 1 92.25 159 GLN B CA 1
ATOM 2560 C C . GLN B 1 159 ? -21.219 19.344 7.457 1 92.25 159 GLN B C 1
ATOM 2562 O O . GLN B 1 159 ? -21.203 19.312 8.688 1 92.25 159 GLN B O 1
ATOM 2567 N N . GLY B 1 160 ? -20.531 20.141 6.844 1 86.81 160 GLY B N 1
ATOM 2568 C CA . GLY B 1 160 ? -19.781 21.203 7.516 1 86.81 160 GLY B CA 1
ATOM 2569 C C . GLY B 1 160 ? -18.469 20.719 8.086 1 86.81 160 GLY B C 1
ATOM 2570 O O . GLY B 1 160 ? -18.141 21 9.242 1 86.81 160 GLY B O 1
ATOM 2571 N N . SER B 1 161 ? -17.609 19.953 7.406 1 81.19 161 SER B N 1
ATOM 2572 C CA . SER B 1 161 ? -16.344 19.375 7.852 1 81.19 161 SER B CA 1
ATOM 2573 C C . SER B 1 161 ? -15.281 20.438 8.039 1 81.19 161 SER B C 1
ATOM 2575 O O . SER B 1 161 ? -14.266 20.203 8.711 1 81.19 161 SER B O 1
ATOM 2577 N N . GLY B 1 162 ? -15.555 21.656 7.453 1 84.56 162 GLY B N 1
ATOM 2578 C CA . GLY B 1 162 ? -14.539 22.703 7.496 1 84.56 162 GLY B CA 1
ATOM 2579 C C . GLY B 1 162 ? -13.516 22.578 6.387 1 84.56 162 GLY B C 1
ATOM 2580 O O . GLY B 1 162 ? -12.641 23.438 6.25 1 84.56 162 GLY B O 1
ATOM 2581 N N . ARG B 1 163 ? -13.664 21.531 5.598 1 87.56 163 ARG B N 1
ATOM 2582 C CA . ARG B 1 163 ? -12.797 21.344 4.438 1 87.56 163 ARG B CA 1
ATOM 2583 C C . ARG B 1 163 ? -13.32 22.125 3.238 1 87.56 163 ARG B C 1
ATOM 2585 O O . ARG B 1 163 ? -14.266 21.688 2.57 1 87.56 163 ARG B O 1
ATOM 2592 N N . THR B 1 164 ? -12.648 23.109 2.871 1 84.06 164 THR B N 1
ATOM 2593 C CA . THR B 1 164 ? -13.109 23.969 1.783 1 84.06 164 THR B CA 1
ATOM 2594 C C . THR B 1 164 ? -12.883 23.281 0.434 1 84.06 164 THR B C 1
ATOM 2596 O O . THR B 1 164 ? -13.422 23.734 -0.584 1 84.06 164 THR B O 1
ATOM 2599 N N . ASP B 1 165 ? -12.141 22.25 0.456 1 84.88 165 ASP B N 1
ATOM 2600 C CA . ASP B 1 165 ? -11.82 21.547 -0.783 1 84.88 165 ASP B CA 1
ATOM 2601 C C . ASP B 1 165 ? -12.719 20.328 -0.978 1 84.88 165 ASP B C 1
ATOM 2603 O O . ASP B 1 165 ? -12.539 19.562 -1.92 1 84.88 165 ASP B O 1
ATOM 2607 N N . ASP B 1 166 ? -13.727 20.141 -0.169 1 88.69 166 ASP B N 1
ATOM 2608 C CA . ASP B 1 166 ? -14.719 19.094 -0.353 1 88.69 166 ASP B CA 1
ATOM 2609 C C . ASP B 1 166 ? -15.844 19.547 -1.289 1 88.69 166 ASP B C 1
ATOM 2611 O O . ASP B 1 166 ? -17 19.656 -0.874 1 88.69 166 ASP B O 1
ATOM 2615 N N . ASN B 1 167 ? -15.523 19.859 -2.477 1 89.69 167 ASN B N 1
ATOM 2616 C CA . ASN B 1 167 ? -16.438 20.266 -3.539 1 89.69 167 ASN B CA 1
ATOM 2617 C C . ASN B 1 167 ? -15.984 19.75 -4.902 1 89.69 167 ASN B C 1
ATOM 2619 O O . ASN B 1 167 ? -14.828 19.344 -5.055 1 89.69 167 ASN B O 1
ATOM 2623 N N . MET B 1 168 ? -16.906 19.828 -5.836 1 89 168 MET B N 1
ATOM 2624 C CA . MET B 1 168 ? -16.656 19.219 -7.141 1 89 168 MET B CA 1
ATOM 2625 C C . MET B 1 168 ? -15.492 19.922 -7.848 1 89 168 MET B C 1
ATOM 2627 O O . MET B 1 168 ? -14.664 19.266 -8.484 1 89 168 MET B O 1
ATOM 2631 N N . GLU B 1 169 ? -15.445 21.188 -7.789 1 86.81 169 GLU B N 1
ATOM 2632 C CA . GLU B 1 169 ? -14.398 21.953 -8.461 1 86.81 169 GLU B CA 1
ATOM 2633 C C . GLU B 1 169 ? -13.016 21.547 -7.973 1 86.81 169 GLU B C 1
ATOM 2635 O O . GLU B 1 169 ? -12.109 21.312 -8.781 1 86.81 169 GLU B O 1
ATOM 2640 N N . SER B 1 170 ? -12.891 21.391 -6.723 1 85 170 SER B N 1
ATOM 2641 C CA . SER B 1 170 ? -11.617 21.016 -6.129 1 85 170 SER B CA 1
ATOM 2642 C C . SER B 1 170 ? -11.258 19.578 -6.461 1 85 170 SER B C 1
ATOM 2644 O O . SER B 1 170 ? -10.094 19.25 -6.711 1 85 170 SER B O 1
ATOM 2646 N N . LEU B 1 171 ? -12.25 18.656 -6.422 1 86.81 171 LEU B N 1
ATOM 2647 C CA . LEU B 1 171 ? -12.023 17.25 -6.695 1 86.81 171 LEU B CA 1
ATOM 2648 C C . LEU B 1 171 ? -11.547 17.047 -8.125 1 86.81 171 LEU B C 1
ATOM 2650 O O . LEU B 1 171 ? -10.742 16.141 -8.398 1 86.81 171 LEU B O 1
ATOM 2654 N N . ARG B 1 172 ? -11.93 17.875 -8.977 1 84.44 172 ARG B N 1
ATOM 2655 C CA . ARG B 1 172 ? -11.547 17.766 -10.383 1 84.44 172 ARG B CA 1
ATOM 2656 C C . ARG B 1 172 ? -10.078 18.141 -10.57 1 84.44 172 ARG B C 1
ATOM 2658 O O . ARG B 1 172 ? -9.438 17.672 -11.523 1 84.44 172 ARG B O 1
ATOM 2665 N N . LYS B 1 173 ? -9.562 18.969 -9.656 1 80.44 173 LYS B N 1
ATOM 2666 C CA . LYS B 1 173 ? -8.18 19.438 -9.75 1 80.44 173 LYS B CA 1
ATOM 2667 C C . LYS B 1 173 ? -7.219 18.422 -9.133 1 80.44 173 LYS B C 1
ATOM 2669 O O . LYS B 1 173 ? -6.016 18.453 -9.406 1 80.44 173 LYS B O 1
ATOM 2674 N N . ARG B 1 174 ? -7.801 17.625 -8.289 1 70.94 174 ARG B N 1
ATOM 2675 C CA . ARG B 1 174 ? -6.977 16.734 -7.484 1 70.94 174 ARG B CA 1
ATOM 2676 C C . ARG B 1 174 ? -6.898 15.344 -8.109 1 70.94 174 ARG B C 1
ATOM 2678 O O . ARG B 1 174 ? -5.852 14.695 -8.062 1 70.94 174 ARG B O 1
#

pLDDT: mean 82.76, std 23.73, range [21.39, 98.31]